Protein AF-A0A0N0DWP6-F1 (afdb_monomer_lite)

pLDDT: mean 83.47, std 18.03, range [31.02, 98.56]

Organism: Leptomonas pyrrhocoris (NCBI:txid157538)

InterPro domains:
  IPR029044 Nucleotide-diphospho-sugar transferases [SSF53448] (85-169)

Structure (mmCIF, N/CA/C/O backbone):
data_AF-A0A0N0DWP6-F1
#
_entry.id   AF-A0A0N0DWP6-F1
#
loop_
_atom_site.group_PDB
_atom_site.id
_atom_site.type_symbol
_atom_site.label_atom_id
_atom_site.label_alt_id
_atom_site.label_comp_id
_atom_site.label_asym_id
_atom_site.label_entity_id
_atom_site.label_seq_id
_atom_site.pdbx_PDB_ins_code
_atom_site.Cartn_x
_atom_site.Cartn_y
_atom_site.Cartn_z
_atom_site.occupancy
_atom_site.B_iso_or_equiv
_atom_site.auth_seq_id
_atom_site.auth_comp_id
_atom_site.auth_asym_id
_atom_site.auth_atom_id
_atom_site.pdbx_PDB_model_num
ATOM 1 N N . MET A 1 1 ? -41.246 15.216 37.085 1.00 38.75 1 MET A N 1
ATOM 2 C CA . MET A 1 1 ? -40.544 14.982 35.806 1.00 38.75 1 MET A CA 1
ATOM 3 C C . MET A 1 1 ? -39.070 14.785 36.121 1.00 38.75 1 MET A C 1
ATOM 5 O O . MET A 1 1 ? -38.401 15.752 36.451 1.00 38.75 1 MET A O 1
ATOM 9 N N . GLN A 1 2 ? -38.610 13.535 36.147 1.00 31.48 2 GLN A N 1
ATOM 10 C CA . GLN A 1 2 ? -37.202 13.161 36.321 1.00 31.48 2 GLN A CA 1
ATOM 11 C C . GLN A 1 2 ? -36.695 12.649 34.968 1.00 31.48 2 GLN A C 1
ATOM 13 O O . GLN A 1 2 ? -37.313 11.756 34.392 1.00 31.48 2 GLN A O 1
ATOM 18 N N . SER A 1 3 ? -35.621 13.250 34.455 1.00 31.02 3 SER A N 1
ATOM 19 C CA . SER A 1 3 ? -34.899 12.769 33.271 1.00 31.02 3 SER A CA 1
ATOM 20 C C . SER A 1 3 ? -34.080 11.518 33.614 1.00 31.02 3 SER A C 1
ATOM 22 O O . SER A 1 3 ? -33.536 11.454 34.718 1.00 31.02 3 SER A O 1
ATOM 24 N N . PRO A 1 4 ? -33.935 10.547 32.696 1.00 39.38 4 PRO A N 1
ATOM 25 C CA . PRO A 1 4 ? -33.096 9.379 32.918 1.00 39.38 4 PRO A CA 1
ATOM 26 C C . PRO A 1 4 ? -31.626 9.711 32.621 1.00 39.38 4 PRO A C 1
ATOM 28 O O . PRO A 1 4 ? -31.292 10.222 31.554 1.00 39.38 4 PRO A O 1
ATOM 31 N N . THR A 1 5 ? -30.745 9.426 33.578 1.00 36.94 5 THR A N 1
ATOM 32 C CA . THR A 1 5 ? -29.288 9.493 33.414 1.00 36.94 5 THR A CA 1
ATOM 33 C C . THR A 1 5 ? -28.777 8.288 32.632 1.00 36.94 5 THR A C 1
ATOM 35 O O . THR A 1 5 ? -28.970 7.143 33.036 1.00 36.94 5 THR A O 1
ATOM 38 N N . GLU A 1 6 ? -28.110 8.585 31.523 1.00 37.88 6 GLU A N 1
ATOM 39 C CA . GLU A 1 6 ? -27.423 7.665 30.621 1.00 37.88 6 GLU A CA 1
ATOM 40 C C . GLU A 1 6 ? -26.211 7.026 31.327 1.00 37.88 6 GLU A C 1
ATOM 42 O O . GLU A 1 6 ? -25.323 7.716 31.836 1.00 37.88 6 GLU A O 1
ATOM 47 N N . SER A 1 7 ? -26.185 5.694 31.401 1.00 33.72 7 SER A N 1
ATOM 48 C CA . SER A 1 7 ? -25.102 4.927 32.014 1.00 33.72 7 SER A CA 1
ATOM 49 C C . SER A 1 7 ? -23.897 4.862 31.074 1.00 33.72 7 SER A C 1
ATOM 51 O O . SER A 1 7 ? -23.884 4.096 30.112 1.00 33.72 7 SER A O 1
ATOM 53 N N . THR A 1 8 ? -22.866 5.650 31.365 1.00 37.03 8 THR A N 1
ATOM 54 C CA . THR A 1 8 ? -21.545 5.512 30.745 1.00 37.03 8 THR A CA 1
ATOM 55 C C . THR A 1 8 ? -20.776 4.397 31.452 1.00 37.03 8 THR A C 1
ATOM 57 O O . THR A 1 8 ? -20.299 4.547 32.577 1.00 37.03 8 THR A O 1
ATOM 60 N N . GLU A 1 9 ? -20.687 3.244 30.797 1.00 35.25 9 GLU A N 1
ATOM 61 C CA . GLU A 1 9 ? -19.889 2.109 31.250 1.00 35.25 9 GLU A CA 1
ATOM 62 C C . GLU A 1 9 ? -18.395 2.474 31.148 1.00 35.25 9 GLU A C 1
ATOM 64 O O . GLU A 1 9 ? -17.866 2.727 30.063 1.00 35.25 9 GLU A O 1
ATOM 69 N N . LYS A 1 10 ? -17.709 2.579 32.294 1.00 37.19 10 LYS A N 1
ATOM 70 C CA . LYS A 1 10 ? -16.254 2.794 32.342 1.00 37.19 10 LYS A CA 1
ATOM 71 C C . LYS A 1 10 ? -15.527 1.477 32.044 1.00 37.19 10 LYS A C 1
ATOM 73 O O . LYS A 1 10 ? -15.909 0.456 32.615 1.00 37.19 10 LYS A O 1
ATOM 78 N N . PRO A 1 11 ? -14.436 1.479 31.255 1.00 39.66 11 PRO A N 1
ATOM 79 C CA . PRO A 1 11 ? -13.656 0.271 31.033 1.00 39.66 11 PRO A CA 1
ATOM 80 C C . PRO A 1 11 ? -12.967 -0.172 32.326 1.00 39.66 11 PRO A C 1
ATOM 82 O O . PRO A 1 11 ? -12.361 0.629 33.043 1.00 39.66 11 PRO A O 1
ATOM 85 N N . VAL A 1 12 ? -13.045 -1.471 32.599 1.00 38.22 12 VAL A N 1
ATOM 86 C CA . VAL A 1 12 ? -12.340 -2.141 33.692 1.00 38.22 12 VAL A CA 1
ATOM 87 C C . VAL A 1 12 ? -10.832 -2.071 33.433 1.00 38.22 12 VAL A C 1
ATOM 89 O O . VAL A 1 12 ? -10.327 -2.617 32.455 1.00 38.22 12 VAL A O 1
ATOM 92 N N . SER A 1 13 ? -10.112 -1.388 34.325 1.00 35.72 13 SER A N 1
ATOM 93 C CA . SER A 1 13 ? -8.649 -1.344 34.341 1.00 35.72 13 SER A CA 1
ATOM 94 C C . SER A 1 13 ? -8.098 -2.688 34.822 1.00 35.72 13 SER A C 1
ATOM 96 O O . SER A 1 13 ? -8.303 -3.084 35.971 1.00 35.72 13 SER A O 1
ATOM 98 N N . VAL A 1 14 ? -7.385 -3.394 33.944 1.00 42.69 14 VAL A N 1
ATOM 99 C CA . VAL A 1 14 ? -6.539 -4.525 34.335 1.00 42.69 14 VAL A CA 1
ATOM 100 C C . VAL A 1 14 ? -5.326 -3.951 35.070 1.00 42.69 14 VAL A C 1
ATOM 102 O O . VAL A 1 14 ? -4.512 -3.233 34.493 1.00 42.69 14 VAL A O 1
ATOM 105 N N . LYS A 1 15 ? -5.225 -4.231 36.373 1.00 38.81 15 LYS A N 1
ATOM 106 C CA . LYS A 1 15 ? -4.081 -3.837 37.207 1.00 38.81 15 LYS A CA 1
ATOM 107 C C . LYS A 1 15 ? -2.797 -4.483 36.676 1.00 38.81 15 LYS A C 1
ATOM 109 O O . LYS A 1 15 ? -2.703 -5.705 36.672 1.00 38.81 15 LYS A O 1
ATOM 114 N N . GLY A 1 16 ? -1.787 -3.674 36.347 1.00 42.50 16 GLY A N 1
ATOM 115 C CA . GLY A 1 16 ? -0.396 -4.148 36.333 1.00 42.50 16 GLY A CA 1
ATOM 116 C C . GLY A 1 16 ? 0.568 -3.489 35.353 1.00 42.50 16 GLY A C 1
ATOM 117 O O . GLY A 1 16 ? 1.770 -3.576 35.569 1.00 42.50 16 GLY A O 1
ATOM 118 N N . THR A 1 17 ? 0.096 -2.795 34.322 1.00 36.84 17 THR A N 1
ATOM 119 C CA . THR A 1 17 ? 0.963 -2.026 33.417 1.00 36.84 17 THR A CA 1
ATOM 120 C C . THR A 1 17 ? 0.251 -0.735 33.048 1.00 36.84 17 THR A C 1
ATOM 122 O O . THR A 1 17 ? -0.751 -0.749 32.341 1.00 36.84 17 THR A O 1
ATOM 125 N N . THR A 1 18 ? 0.733 0.401 33.554 1.00 40.50 18 THR A N 1
ATOM 126 C CA . THR A 1 18 ? 0.385 1.685 32.940 1.00 40.50 18 THR A CA 1
ATOM 127 C C . THR A 1 18 ? 0.948 1.632 31.520 1.00 40.50 18 THR A C 1
ATOM 129 O O . THR A 1 18 ? 2.156 1.408 31.388 1.00 40.50 18 THR A O 1
ATOM 132 N N . PRO A 1 19 ? 0.125 1.768 30.466 1.00 47.44 19 PRO A N 1
ATOM 133 C CA . PRO A 1 19 ? 0.640 1.825 29.108 1.00 47.44 19 PRO A CA 1
ATOM 134 C C . PRO A 1 19 ? 1.706 2.921 29.031 1.00 47.44 19 PRO A C 1
ATOM 136 O O . PRO A 1 19 ? 1.487 4.031 29.513 1.00 47.44 19 PRO A O 1
ATOM 139 N N . LEU A 1 20 ? 2.867 2.614 28.445 1.00 45.44 20 LEU A N 1
ATOM 140 C CA . LEU A 1 20 ? 3.948 3.593 28.237 1.00 45.44 20 LEU A CA 1
ATOM 141 C C . LEU A 1 20 ? 3.493 4.792 27.382 1.00 45.44 20 LEU A C 1
ATOM 143 O O . LEU A 1 20 ? 4.132 5.840 27.412 1.00 45.44 20 LEU A O 1
ATOM 147 N N . PHE A 1 21 ? 2.382 4.645 26.655 1.00 52.88 21 PHE A N 1
ATOM 148 C CA . PHE A 1 21 ? 1.771 5.657 25.805 1.00 52.88 21 PHE A CA 1
ATOM 149 C C . PHE A 1 21 ? 0.248 5.606 25.944 1.00 52.88 21 PHE A C 1
ATOM 151 O O . PHE A 1 21 ? -0.328 4.521 26.012 1.00 52.88 21 PHE A O 1
ATOM 158 N N . ASP A 1 22 ? -0.405 6.768 25.964 1.00 57.97 22 ASP A N 1
ATOM 159 C CA . ASP A 1 22 ? -1.866 6.842 25.926 1.00 57.97 22 ASP A CA 1
ATOM 160 C C . ASP A 1 22 ? -2.371 6.431 24.531 1.00 57.97 22 ASP A C 1
ATOM 162 O O . ASP A 1 22 ? -2.257 7.173 23.557 1.00 57.97 22 ASP A O 1
ATOM 166 N N . GLU A 1 23 ? -2.936 5.230 24.429 1.00 58.31 23 GLU A N 1
ATOM 167 C CA . GLU A 1 23 ? -3.531 4.681 23.200 1.00 58.31 23 GLU A CA 1
ATOM 168 C C . GLU A 1 23 ? -4.763 5.469 22.711 1.00 58.31 23 GLU A C 1
ATOM 170 O O . GLU A 1 23 ? -5.251 5.255 21.592 1.00 58.31 23 GLU A O 1
ATOM 175 N N . ASN A 1 24 ? -5.276 6.377 23.548 1.00 61.34 24 ASN A N 1
ATOM 176 C CA . ASN A 1 24 ? -6.410 7.245 23.264 1.00 61.34 24 ASN A CA 1
ATOM 177 C C . ASN A 1 24 ? -5.992 8.687 22.946 1.00 61.34 24 ASN A C 1
ATOM 179 O O . ASN A 1 24 ? -6.863 9.555 22.885 1.00 61.34 24 ASN A O 1
ATOM 183 N N . LEU A 1 25 ? -4.697 8.955 22.726 1.00 62.12 25 LEU A N 1
ATOM 184 C CA . LEU A 1 25 ? -4.216 10.298 22.419 1.00 62.12 25 LEU A CA 1
ATOM 185 C C . LEU A 1 25 ? -4.768 10.769 21.063 1.00 62.12 25 LEU A C 1
ATOM 187 O O . LEU A 1 25 ? -4.275 10.415 19.992 1.00 62.12 25 LEU A O 1
ATOM 191 N N . THR A 1 26 ? -5.832 11.561 21.119 1.00 67.94 26 THR A N 1
ATOM 192 C CA . THR A 1 26 ? -6.411 12.277 19.981 1.00 67.94 26 THR A CA 1
ATOM 193 C C . THR A 1 26 ? -5.843 13.685 19.944 1.00 67.94 26 THR A C 1
ATOM 195 O O . THR A 1 26 ? -5.803 14.359 20.977 1.00 67.94 26 THR A O 1
ATOM 198 N N . ARG A 1 27 ? -5.439 14.166 18.765 1.00 76.38 27 ARG A N 1
ATOM 199 C CA . ARG A 1 27 ? -5.063 15.578 18.603 1.00 76.38 27 ARG A CA 1
ATOM 200 C C . ARG A 1 27 ? -6.261 16.464 18.938 1.00 76.38 27 ARG A C 1
ATOM 202 O O . ARG A 1 27 ? -7.411 16.052 18.775 1.00 76.38 27 ARG A O 1
ATOM 209 N N . SER A 1 28 ? -6.003 17.697 19.371 1.00 72.38 28 SER A N 1
ATOM 210 C CA . SER A 1 28 ? -7.060 18.698 19.534 1.00 72.38 28 SER A CA 1
ATOM 211 C C . SER A 1 28 ? -7.911 18.752 18.259 1.00 72.38 28 SER A C 1
ATOM 213 O O . SER A 1 28 ? -7.357 18.821 17.165 1.00 72.38 28 SER A O 1
ATOM 215 N N . PHE A 1 29 ? -9.239 18.710 18.409 1.00 74.31 29 PHE A N 1
ATOM 216 C CA . PHE A 1 29 ? -10.240 18.675 17.325 1.00 74.31 29 PHE A CA 1
ATOM 217 C C . PHE A 1 29 ? -10.405 17.344 16.571 1.00 74.31 29 PHE A C 1
ATOM 219 O O . PHE A 1 29 ? -11.268 17.257 15.696 1.00 74.31 29 PHE A O 1
ATOM 226 N N . GLU A 1 30 ? -9.663 16.293 16.920 1.00 80.38 30 GLU A N 1
ATOM 227 C CA . GLU A 1 30 ? -9.894 14.954 16.376 1.00 80.38 30 GLU A CA 1
ATOM 228 C C . GLU A 1 30 ? -10.819 14.134 17.278 1.00 80.38 30 GLU A C 1
ATOM 230 O O . GLU A 1 30 ? -10.736 14.160 18.506 1.00 80.38 30 GLU A O 1
ATOM 235 N N . ARG A 1 31 ? -11.730 13.386 16.652 1.00 84.69 31 ARG A N 1
ATOM 236 C CA . ARG A 1 31 ? -12.628 12.479 17.365 1.00 84.69 31 ARG A CA 1
ATOM 237 C C . ARG A 1 31 ? -11.876 11.207 17.744 1.00 84.69 31 ARG A C 1
ATOM 239 O O . ARG A 1 31 ? -11.156 10.643 16.925 1.00 84.69 31 ARG A O 1
ATOM 246 N N . TYR A 1 32 ? -12.134 10.701 18.946 1.00 88.94 32 TYR A N 1
ATOM 247 C CA . TYR A 1 32 ? -11.692 9.367 19.340 1.00 88.94 32 TYR A CA 1
ATOM 248 C C . TYR A 1 32 ? -12.261 8.281 18.419 1.00 88.94 32 TYR A C 1
ATOM 250 O O . TYR A 1 32 ? -13.470 8.222 18.173 1.00 88.94 32 TYR A O 1
ATOM 258 N N . ILE A 1 33 ? -11.383 7.393 17.951 1.00 92.69 33 ILE A N 1
ATOM 259 C CA . ILE A 1 33 ? -11.733 6.244 17.117 1.00 92.69 33 ILE A CA 1
ATOM 260 C C . ILE A 1 33 ? -11.464 4.976 17.930 1.00 92.69 33 ILE A C 1
ATOM 262 O O . ILE A 1 33 ? -10.323 4.656 18.277 1.00 92.69 33 ILE A O 1
ATOM 266 N N . SER A 1 34 ? -12.533 4.243 18.240 1.00 94.25 34 SER A N 1
ATOM 267 C CA . SER A 1 34 ? -12.429 2.932 18.883 1.00 94.25 34 SER A CA 1
ATOM 268 C C . SER A 1 34 ? -11.820 1.906 17.921 1.00 94.25 34 SER A C 1
ATOM 270 O O . SER A 1 34 ? -11.782 2.123 16.708 1.00 94.25 34 SER A O 1
ATOM 272 N N . LEU A 1 35 ? -11.370 0.759 18.438 1.00 94.62 35 LEU A N 1
ATOM 273 C CA . LEU A 1 35 ? -10.938 -0.344 17.575 1.00 94.62 35 LEU A CA 1
ATOM 274 C C . LEU A 1 35 ? -12.052 -0.763 16.604 1.00 94.62 35 LEU A C 1
ATOM 276 O O . LEU A 1 35 ? -11.790 -0.874 15.417 1.00 94.62 35 LEU A O 1
ATOM 280 N N . GLU A 1 36 ? -13.289 -0.940 17.071 1.00 96.38 36 GLU A N 1
ATOM 281 C CA . GLU A 1 36 ? -14.393 -1.370 16.199 1.00 96.38 36 GLU A CA 1
ATOM 282 C C . GLU A 1 36 ? -14.682 -0.360 15.085 1.00 96.38 36 GLU A C 1
ATOM 284 O O . GLU A 1 36 ? -14.826 -0.749 13.927 1.00 96.38 36 GLU A O 1
ATOM 289 N N . SER A 1 37 ? -14.688 0.940 15.402 1.00 96.19 37 SER A N 1
ATOM 290 C CA . SER A 1 37 ? -14.843 1.987 14.386 1.00 96.19 37 SER A CA 1
ATOM 291 C C . SER A 1 37 ? -13.683 1.989 13.391 1.00 96.19 37 SER A C 1
ATOM 293 O O . SER A 1 37 ? -13.905 2.159 12.196 1.00 96.19 37 SER A O 1
ATOM 295 N N . PHE A 1 38 ? -12.454 1.756 13.859 1.00 97.00 38 PHE A N 1
ATOM 296 C CA . PHE A 1 38 ? -11.296 1.614 12.984 1.00 97.00 38 PHE A CA 1
ATOM 297 C C . PHE A 1 38 ? -11.413 0.402 12.052 1.00 97.00 38 PHE A C 1
ATOM 299 O O . PHE A 1 38 ? -11.169 0.539 10.855 1.00 97.00 38 PHE A O 1
ATOM 306 N N . LEU A 1 39 ? -11.808 -0.763 12.572 1.00 98.38 39 LEU A N 1
ATOM 307 C CA . LEU A 1 39 ? -12.000 -1.972 11.770 1.00 98.38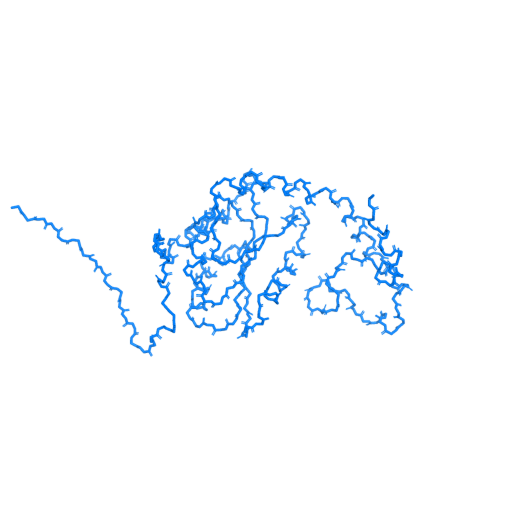 39 LEU A CA 1
ATOM 308 C C . LEU A 1 39 ? -13.088 -1.765 10.708 1.00 98.38 39 LEU A C 1
ATOM 310 O O . LEU A 1 39 ? -12.927 -2.215 9.577 1.00 98.38 39 LEU A O 1
ATOM 314 N N . ASP A 1 40 ? -14.161 -1.041 11.030 1.00 97.38 40 ASP A N 1
ATOM 315 C CA . ASP A 1 40 ? -15.204 -0.703 10.058 1.00 97.38 40 ASP A CA 1
ATOM 316 C C . ASP A 1 40 ? -14.686 0.274 8.980 1.00 97.38 40 ASP A C 1
ATOM 318 O O . ASP A 1 40 ? -14.913 0.045 7.790 1.00 97.38 40 ASP A O 1
ATOM 322 N N . CYS A 1 41 ? -13.916 1.309 9.353 1.00 97.06 41 CYS A N 1
ATOM 323 C CA . CYS A 1 41 ? -13.251 2.193 8.384 1.00 97.06 41 CYS A CA 1
ATOM 324 C C . CYS A 1 41 ? -12.310 1.412 7.456 1.00 97.06 41 CYS A C 1
ATOM 326 O O . CYS A 1 41 ? -12.372 1.564 6.237 1.00 97.06 41 CYS A O 1
ATOM 328 N N . LEU A 1 42 ? -11.447 0.566 8.026 1.00 98.31 42 LEU A N 1
ATOM 329 C CA . LEU A 1 42 ? -10.475 -0.227 7.280 1.00 98.31 42 LEU A CA 1
ATOM 330 C C . LEU A 1 42 ? -11.171 -1.217 6.339 1.00 98.31 42 LEU A C 1
ATOM 332 O O . LEU A 1 42 ? -10.793 -1.302 5.175 1.00 98.31 42 LEU A O 1
ATOM 336 N N . GLY A 1 43 ? -12.245 -1.877 6.784 1.00 98.25 43 GLY A N 1
ATOM 337 C CA . GLY A 1 43 ? -13.069 -2.730 5.924 1.00 98.25 43 GLY A CA 1
ATOM 338 C C . GLY A 1 43 ? -13.668 -1.957 4.749 1.00 98.25 43 GLY A C 1
ATOM 339 O O . GLY A 1 43 ? -13.550 -2.376 3.597 1.00 98.25 43 GLY A O 1
ATOM 340 N N . ALA A 1 44 ? -14.190 -0.755 5.009 1.00 97.25 44 ALA A N 1
ATOM 341 C CA . ALA A 1 44 ? -14.697 0.132 3.967 1.00 97.25 44 ALA A CA 1
ATOM 342 C C . ALA A 1 44 ? -13.607 0.658 3.015 1.00 97.25 44 ALA A C 1
ATOM 344 O O . ALA A 1 44 ? -13.924 1.033 1.886 1.00 97.25 44 ALA A O 1
ATOM 345 N N . ARG A 1 45 ? -12.337 0.756 3.435 1.00 97.31 45 ARG A N 1
ATOM 346 C CA . ARG A 1 45 ? -11.220 1.101 2.533 1.00 97.31 45 ARG A CA 1
ATOM 347 C C . ARG A 1 45 ? -10.764 -0.105 1.722 1.00 97.31 45 ARG A C 1
ATOM 349 O O . ARG A 1 45 ? -10.557 0.037 0.525 1.00 97.31 45 ARG A O 1
ATOM 356 N N . LEU A 1 46 ? -10.693 -1.285 2.326 1.00 98.12 46 LEU A N 1
ATOM 357 C CA . LEU A 1 46 ? -10.331 -2.525 1.634 1.00 98.12 46 LEU A CA 1
ATOM 358 C C . LEU A 1 46 ? -11.461 -3.088 0.767 1.00 98.12 46 LEU A C 1
ATOM 360 O O . LEU A 1 46 ? -11.235 -4.039 0.022 1.00 98.12 46 LEU A O 1
ATOM 364 N N . ASN A 1 47 ? -12.658 -2.494 0.830 1.00 97.56 47 ASN A N 1
ATOM 365 C CA . ASN A 1 47 ? -13.862 -2.949 0.141 1.00 97.56 47 ASN A CA 1
ATOM 366 C C . ASN A 1 47 ? -14.202 -4.408 0.497 1.00 97.56 47 ASN A C 1
ATOM 368 O O . ASN A 1 47 ? -14.384 -5.264 -0.372 1.00 97.56 47 ASN A O 1
ATOM 372 N N . VAL A 1 48 ? -14.228 -4.683 1.802 1.00 98.00 48 VAL A N 1
ATOM 373 C CA . VAL A 1 48 ? -14.561 -5.984 2.386 1.00 98.00 48 VAL A CA 1
ATOM 374 C C . VAL A 1 48 ? -15.558 -5.806 3.527 1.00 98.00 48 VAL A C 1
ATOM 376 O O . VAL A 1 48 ? -15.551 -4.789 4.223 1.00 98.00 48 VAL A O 1
ATOM 379 N N . ASP A 1 49 ? -16.373 -6.826 3.765 1.00 97.38 49 ASP A N 1
ATOM 380 C CA . ASP A 1 49 ? -17.212 -6.930 4.952 1.00 97.38 49 ASP A CA 1
ATOM 381 C C . ASP A 1 49 ? -16.603 -7.957 5.909 1.00 97.38 49 ASP A C 1
ATOM 383 O O . ASP A 1 49 ? -16.656 -9.166 5.680 1.00 97.38 49 ASP A O 1
ATOM 387 N N . ARG A 1 50 ? -16.028 -7.471 7.013 1.00 95.31 50 ARG A N 1
ATOM 388 C CA . ARG A 1 50 ? -15.399 -8.321 8.035 1.00 95.31 50 ARG A CA 1
ATOM 389 C C . ARG A 1 50 ? -16.389 -9.175 8.829 1.00 95.31 50 ARG A C 1
ATOM 391 O O . ARG A 1 50 ? -15.990 -10.187 9.398 1.00 95.31 50 ARG A O 1
ATOM 398 N N . ARG A 1 51 ? -17.664 -8.773 8.905 1.00 95.31 51 ARG A N 1
ATOM 399 C CA . ARG A 1 51 ? -18.693 -9.483 9.683 1.00 95.31 51 ARG A CA 1
ATOM 400 C C . ARG A 1 51 ? -19.194 -10.694 8.909 1.00 95.31 51 ARG A C 1
ATOM 402 O O . ARG A 1 51 ? -19.365 -11.759 9.494 1.00 95.31 51 ARG A O 1
ATOM 409 N N . THR A 1 52 ? -19.370 -10.542 7.598 1.00 97.56 52 THR A N 1
ATOM 410 C CA . THR A 1 52 ? -19.736 -11.648 6.696 1.00 97.56 52 THR A CA 1
ATOM 411 C C . THR A 1 52 ? -18.527 -12.351 6.076 1.00 97.56 52 THR A C 1
ATOM 413 O O . THR A 1 52 ? -18.699 -13.386 5.442 1.00 97.56 52 THR A O 1
ATOM 416 N N . ARG A 1 53 ? -17.310 -11.829 6.292 1.00 97.38 53 ARG A N 1
ATOM 417 C CA . ARG A 1 53 ? -16.043 -12.318 5.720 1.00 97.38 53 ARG A CA 1
ATOM 418 C C . ARG A 1 53 ? -16.061 -12.354 4.189 1.00 97.38 53 ARG A C 1
ATOM 420 O O . ARG A 1 53 ? -15.592 -13.308 3.574 1.00 97.38 53 ARG A O 1
ATOM 427 N N . THR A 1 54 ? -16.605 -11.302 3.583 1.00 97.88 54 THR A N 1
ATOM 428 C CA . THR A 1 54 ? -16.789 -11.208 2.131 1.00 97.88 54 THR A CA 1
ATOM 429 C C . THR A 1 54 ? -15.873 -10.150 1.535 1.00 97.88 54 THR A C 1
ATOM 431 O O . THR A 1 54 ? -15.777 -9.036 2.047 1.00 97.88 54 THR A O 1
ATOM 434 N N . GLU A 1 55 ? -15.232 -10.477 0.416 1.00 97.94 55 GLU A N 1
ATOM 435 C CA . GLU A 1 55 ? -14.554 -9.493 -0.421 1.00 97.94 55 GLU A CA 1
ATOM 436 C C . GLU A 1 55 ? -15.479 -8.976 -1.524 1.00 97.94 55 GLU A C 1
ATOM 438 O O . GLU A 1 55 ? -16.107 -9.759 -2.237 1.00 97.94 55 GLU A O 1
ATOM 443 N N . HIS A 1 56 ? -15.515 -7.657 -1.719 1.00 97.12 56 HIS A N 1
ATOM 444 C CA . HIS A 1 56 ? -16.253 -7.046 -2.821 1.00 97.12 56 HIS A CA 1
ATOM 445 C C . HIS A 1 56 ? -15.302 -6.610 -3.946 1.00 97.12 56 HIS A C 1
ATOM 447 O O . HIS A 1 56 ? -14.161 -6.197 -3.681 1.00 97.12 56 HIS A O 1
ATOM 453 N N . PRO A 1 57 ? -15.740 -6.682 -5.216 1.00 95.44 57 PRO A N 1
ATOM 454 C CA . PRO A 1 57 ? -14.962 -6.177 -6.338 1.00 95.44 57 PRO A CA 1
ATOM 455 C C . PRO A 1 57 ? -14.896 -4.646 -6.305 1.00 95.44 57 PRO A C 1
ATOM 457 O O . PRO A 1 57 ? -15.852 -3.973 -5.915 1.00 95.44 57 PRO A O 1
ATOM 460 N N . PHE A 1 58 ? -13.770 -4.081 -6.737 1.00 94.69 58 PHE A N 1
ATOM 461 C CA . PHE A 1 58 ? -13.634 -2.634 -6.902 1.00 94.69 58 PHE A CA 1
ATOM 462 C C . PHE A 1 58 ? -14.332 -2.186 -8.190 1.00 94.69 58 PHE A C 1
ATOM 464 O O . PHE A 1 58 ? -13.984 -2.641 -9.276 1.00 94.69 58 PHE A O 1
ATOM 471 N N . SER A 1 59 ? -15.296 -1.270 -8.079 1.00 90.31 59 SER A N 1
ATOM 472 C CA . SER A 1 59 ? -16.068 -0.764 -9.225 1.00 90.31 59 SER A CA 1
ATOM 473 C C . SER A 1 59 ? -15.267 0.163 -10.146 1.00 90.31 59 SER A C 1
ATOM 475 O O . SER A 1 59 ? -15.532 0.220 -11.343 1.00 90.31 59 SER A O 1
ATOM 477 N N . ASN A 1 60 ? -14.275 0.876 -9.607 1.00 92.81 60 ASN A N 1
ATOM 478 C CA . ASN A 1 60 ? -13.357 1.727 -10.360 1.00 92.81 60 ASN A CA 1
ATOM 479 C C . ASN A 1 60 ? -11.924 1.514 -9.865 1.00 92.81 60 ASN A C 1
ATOM 481 O O . ASN A 1 60 ? -11.510 2.132 -8.886 1.00 92.81 60 ASN A O 1
ATOM 485 N N . VAL A 1 61 ? -11.161 0.671 -10.565 1.00 93.12 61 VAL A N 1
ATOM 486 C CA . VAL A 1 61 ? -9.765 0.357 -10.215 1.00 93.12 61 VAL A CA 1
ATOM 487 C C . VAL A 1 61 ? -8.890 1.615 -10.201 1.00 93.12 61 VAL A C 1
ATOM 489 O O . VAL A 1 61 ? -8.125 1.811 -9.261 1.00 93.12 61 VAL A O 1
ATOM 492 N N . ASN A 1 62 ? -9.060 2.520 -11.168 1.00 94.62 62 ASN A N 1
ATOM 493 C CA . ASN A 1 62 ? -8.236 3.730 -11.288 1.00 94.62 62 ASN A CA 1
ATOM 494 C C . ASN A 1 62 ? -8.549 4.791 -10.216 1.00 94.62 62 ASN A C 1
ATOM 496 O O . ASN A 1 62 ? -7.842 5.791 -10.106 1.00 94.62 62 ASN A O 1
ATOM 500 N N . GLY A 1 63 ? -9.615 4.586 -9.436 1.00 95.81 63 GLY A N 1
ATOM 501 C CA . GLY A 1 63 ? -9.975 5.390 -8.269 1.00 95.81 63 GLY A CA 1
ATOM 502 C C . GLY A 1 63 ? -9.507 4.794 -6.940 1.00 95.81 63 GLY A C 1
ATOM 503 O O . GLY A 1 63 ? -9.929 5.279 -5.893 1.00 95.81 63 GLY A O 1
ATOM 504 N N . THR A 1 64 ? -8.682 3.742 -6.961 1.00 97.50 64 THR A N 1
ATOM 505 C CA . THR A 1 64 ? -8.166 3.076 -5.753 1.00 97.50 64 THR A CA 1
ATOM 506 C C . THR A 1 64 ? -6.685 3.349 -5.538 1.00 97.50 64 THR A C 1
ATOM 508 O O . THR A 1 64 ? -5.950 3.597 -6.486 1.00 97.50 64 THR A O 1
ATOM 511 N N . ILE A 1 65 ? -6.220 3.278 -4.293 1.00 98.00 65 ILE A N 1
ATOM 512 C CA . ILE A 1 65 ? -4.790 3.154 -4.015 1.00 98.00 65 ILE A CA 1
ATOM 513 C C . ILE A 1 65 ? -4.405 1.693 -4.300 1.00 98.00 65 ILE A C 1
ATOM 515 O O . ILE A 1 65 ? -4.903 0.804 -3.604 1.00 98.00 65 ILE A O 1
ATOM 519 N N . PRO A 1 66 ? -3.539 1.408 -5.287 1.00 97.75 66 PRO A N 1
ATOM 520 C CA . PRO A 1 66 ? -3.186 0.034 -5.638 1.00 97.75 66 PRO A CA 1
ATOM 521 C C . PRO A 1 66 ? -2.453 -0.698 -4.518 1.00 97.75 66 PRO A C 1
ATOM 523 O O . PRO A 1 66 ? -2.747 -1.851 -4.234 1.00 97.75 66 PRO A O 1
ATOM 526 N N . TYR A 1 67 ? -1.530 -0.025 -3.842 1.00 98.06 67 TYR A N 1
ATOM 527 C CA . TYR A 1 67 ? -0.812 -0.612 -2.725 1.00 98.06 67 TYR A CA 1
ATOM 528 C C . TYR A 1 67 ? -0.422 0.485 -1.745 1.00 98.06 67 TYR A C 1
ATOM 530 O O . TYR A 1 67 ? 0.155 1.494 -2.156 1.00 98.06 67 TYR A O 1
ATOM 538 N N . PHE A 1 68 ? -0.733 0.311 -0.463 1.00 97.56 68 PHE A N 1
ATOM 539 C CA . PHE A 1 68 ? -0.439 1.293 0.573 1.00 97.56 68 PHE A CA 1
ATOM 540 C C . PHE A 1 68 ? 0.472 0.708 1.651 1.00 97.56 68 PHE A C 1
ATOM 542 O O . PHE A 1 68 ? 0.178 -0.329 2.241 1.00 97.56 68 PHE A O 1
ATOM 549 N N . VAL A 1 69 ? 1.593 1.377 1.907 1.00 96.56 69 VAL A N 1
ATOM 550 C CA . VAL A 1 69 ? 2.561 0.989 2.935 1.00 96.56 69 VAL A CA 1
ATOM 551 C C . VAL A 1 69 ? 2.456 1.944 4.115 1.00 96.56 69 VAL A C 1
ATOM 553 O O . VAL A 1 69 ? 2.618 3.152 3.943 1.00 96.56 69 VAL A O 1
ATOM 556 N N . LEU A 1 70 ? 2.254 1.393 5.313 1.00 95.94 70 LEU A N 1
ATOM 557 C CA . LEU A 1 70 ? 2.234 2.153 6.562 1.00 95.94 70 LEU A CA 1
ATOM 558 C C . LEU A 1 70 ? 3.174 1.524 7.599 1.00 95.94 70 LEU A C 1
ATOM 560 O O . LEU A 1 70 ? 2.811 0.549 8.263 1.00 95.94 70 LEU A O 1
ATOM 564 N N . PRO A 1 71 ? 4.394 2.063 7.759 1.00 95.81 71 PRO A N 1
ATOM 565 C CA . PRO A 1 71 ? 5.236 1.755 8.904 1.00 95.81 71 PRO A CA 1
ATOM 566 C C . PRO A 1 71 ? 4.609 2.301 10.188 1.00 95.81 71 PRO A C 1
ATOM 568 O O . PRO A 1 71 ? 4.184 3.453 10.222 1.00 95.81 71 PRO A O 1
ATOM 571 N N . VAL A 1 72 ? 4.563 1.491 11.242 1.00 95.12 72 VAL A N 1
ATOM 572 C CA . VAL A 1 72 ? 3.941 1.834 12.529 1.00 95.12 72 VAL A CA 1
ATOM 573 C C . VAL A 1 72 ? 4.832 1.383 13.681 1.00 95.12 72 VAL A C 1
ATOM 575 O O . VAL A 1 72 ? 5.386 0.289 13.653 1.00 95.12 72 VAL A O 1
ATOM 578 N N . THR A 1 73 ? 4.980 2.227 14.696 1.00 93.12 73 THR A N 1
ATOM 579 C CA . THR A 1 73 ? 5.751 1.937 15.915 1.00 93.12 73 THR A CA 1
ATOM 580 C C . THR A 1 73 ? 4.885 2.160 17.153 1.00 93.12 73 THR A C 1
ATOM 582 O O . THR A 1 73 ? 4.675 1.234 17.930 1.00 93.12 73 THR A O 1
ATOM 585 N N . ILE A 1 74 ? 4.343 3.371 17.313 1.00 90.88 74 ILE A N 1
ATOM 586 C CA . ILE A 1 74 ? 3.520 3.786 18.468 1.00 90.88 74 ILE A CA 1
ATOM 587 C C . ILE A 1 74 ? 2.275 4.591 18.067 1.00 90.88 74 ILE A C 1
ATOM 589 O O . ILE A 1 74 ? 1.457 4.943 18.912 1.00 90.88 74 ILE A O 1
ATOM 593 N N . GLU A 1 75 ? 2.106 4.894 16.782 1.00 90.50 75 GLU A N 1
ATOM 594 C CA . GLU A 1 75 ? 1.186 5.907 16.257 1.00 90.50 75 GLU A CA 1
ATOM 595 C C . GLU A 1 75 ? -0.259 5.389 16.113 1.00 90.50 75 GLU A C 1
ATOM 597 O O . GLU A 1 75 ? -0.913 5.623 15.100 1.00 90.50 75 GLU A O 1
ATOM 602 N N . GLN A 1 76 ? -0.781 4.659 17.104 1.00 90.69 76 GLN A N 1
ATOM 603 C CA . GLN A 1 76 ? -2.076 3.973 17.000 1.00 90.69 76 GLN A CA 1
ATOM 604 C C . GLN A 1 76 ? -3.238 4.942 16.727 1.00 90.69 76 GLN A C 1
ATOM 606 O O . GLN A 1 76 ? -4.074 4.669 15.867 1.00 90.69 76 GLN A O 1
ATOM 611 N N . GLY A 1 77 ? -3.304 6.072 17.440 1.00 90.44 77 GLY A N 1
ATOM 612 C CA . GLY A 1 77 ? -4.339 7.091 17.225 1.00 90.44 77 GLY A CA 1
ATOM 613 C C . GLY A 1 77 ? -4.282 7.690 15.817 1.00 90.44 77 GLY A C 1
ATOM 614 O O . GLY A 1 77 ? -5.295 7.755 15.121 1.00 90.44 77 GLY A O 1
ATOM 615 N N . ASP A 1 78 ? -3.078 8.031 15.365 1.00 91.94 78 ASP A N 1
ATOM 616 C CA . ASP A 1 78 ? -2.820 8.606 14.045 1.00 91.94 78 ASP A CA 1
ATOM 617 C C . ASP A 1 78 ? -3.122 7.607 12.912 1.00 91.94 78 ASP A C 1
ATOM 619 O O . ASP A 1 78 ? -3.795 7.959 11.944 1.00 91.94 78 ASP A O 1
ATOM 623 N N . MET A 1 79 ? -2.751 6.332 13.073 1.00 93.44 79 MET A N 1
ATOM 624 C CA . MET A 1 79 ? -3.102 5.245 12.149 1.00 93.44 79 MET A CA 1
ATOM 625 C C . MET A 1 79 ? -4.623 5.108 11.990 1.00 93.44 79 MET A C 1
ATOM 627 O O . MET A 1 79 ? -5.125 4.949 10.871 1.00 93.44 79 MET A O 1
ATOM 631 N N . LYS A 1 80 ? -5.369 5.187 13.100 1.00 94.38 80 LYS A N 1
ATOM 632 C CA . LYS A 1 80 ? -6.834 5.130 13.074 1.00 94.38 80 LYS A CA 1
ATOM 633 C C . LYS A 1 80 ? -7.425 6.332 12.342 1.00 94.38 80 LYS A C 1
ATOM 635 O O . LYS A 1 80 ? -8.292 6.164 11.483 1.00 94.38 80 LYS A O 1
ATOM 640 N N . ALA A 1 81 ? -6.938 7.527 12.663 1.00 92.94 81 ALA A N 1
ATOM 641 C CA . ALA A 1 81 ? -7.396 8.772 12.066 1.00 92.94 81 ALA A CA 1
ATOM 642 C C . ALA A 1 81 ? -7.121 8.821 10.559 1.00 92.94 81 ALA A C 1
ATOM 644 O O . ALA A 1 81 ? -8.035 9.131 9.799 1.00 92.94 81 ALA A O 1
ATOM 645 N N . LEU A 1 82 ? -5.921 8.438 10.111 1.00 93.69 82 LEU A N 1
ATOM 646 C CA . LEU A 1 82 ? -5.579 8.348 8.692 1.00 93.69 82 LEU A CA 1
ATOM 647 C C . LEU A 1 82 ? -6.532 7.406 7.947 1.00 93.69 82 LEU A C 1
ATOM 649 O O . LEU A 1 82 ? -7.121 7.798 6.941 1.00 93.69 82 LEU A O 1
ATOM 653 N N . MET A 1 83 ? -6.734 6.184 8.450 1.00 95.19 83 MET A N 1
ATOM 654 C CA . MET A 1 83 ? -7.560 5.195 7.752 1.00 95.19 83 MET A CA 1
ATOM 655 C C . MET A 1 83 ? -9.030 5.620 7.650 1.00 95.19 83 MET A C 1
ATOM 657 O O . MET A 1 83 ? -9.653 5.449 6.602 1.00 95.19 83 MET A O 1
ATOM 661 N N . CYS A 1 84 ? -9.573 6.220 8.711 1.00 93.62 84 CYS A N 1
ATOM 662 C CA . CYS A 1 84 ? -10.929 6.768 8.701 1.00 93.62 84 CYS A CA 1
ATOM 663 C C . CYS A 1 84 ? -11.055 8.092 7.923 1.00 93.62 84 CYS A C 1
ATOM 665 O O . CYS A 1 84 ? -12.164 8.470 7.552 1.00 93.62 84 CYS A O 1
ATOM 667 N N . ASN A 1 85 ? -9.952 8.804 7.670 1.00 92.25 85 ASN A N 1
ATOM 668 C CA . ASN A 1 85 ? -9.933 10.052 6.904 1.00 92.25 85 ASN A CA 1
ATOM 669 C C . ASN A 1 85 ? -9.827 9.829 5.387 1.00 92.25 85 ASN A C 1
ATOM 671 O O . ASN A 1 85 ? -10.329 10.645 4.612 1.00 92.25 85 ASN A O 1
ATOM 675 N N . LEU A 1 86 ? -9.191 8.740 4.948 1.00 93.31 86 LEU A N 1
ATOM 676 C CA . LEU A 1 86 ? -9.070 8.421 3.527 1.00 93.31 86 LEU A CA 1
ATOM 677 C C . LEU A 1 86 ? -10.443 8.344 2.867 1.00 93.31 86 LEU A C 1
ATOM 679 O O . LEU A 1 86 ? -11.353 7.726 3.403 1.00 93.31 86 LEU A O 1
ATOM 683 N N . SER A 1 87 ? -10.584 8.931 1.678 1.00 91.62 87 SER A N 1
ATOM 684 C CA . SER A 1 87 ? -11.851 8.987 0.925 1.00 91.62 87 SER A CA 1
ATOM 685 C C . SER A 1 87 ? -11.935 7.987 -0.232 1.00 91.62 87 SER A C 1
ATOM 687 O O . SER A 1 87 ? -12.988 7.857 -0.850 1.00 91.62 87 SER A O 1
ATOM 689 N N . VAL A 1 88 ? -10.848 7.268 -0.511 1.00 95.62 88 VAL A N 1
ATOM 690 C CA . VAL A 1 88 ? -10.717 6.339 -1.641 1.00 95.62 88 VAL A CA 1
ATOM 691 C C . VAL A 1 88 ? -10.438 4.916 -1.144 1.00 95.62 88 VAL A C 1
ATOM 693 O O . VAL A 1 88 ? -9.838 4.767 -0.076 1.00 95.62 88 VAL A O 1
ATOM 696 N N . PRO A 1 89 ? -10.847 3.867 -1.880 1.00 96.94 89 PRO A N 1
ATOM 697 C CA . PRO A 1 89 ? -10.518 2.492 -1.522 1.00 96.94 89 PRO A CA 1
ATOM 698 C C . PRO A 1 89 ? -9.026 2.178 -1.705 1.00 96.94 89 PRO A C 1
ATOM 700 O O . PRO A 1 89 ? -8.320 2.855 -2.453 1.00 96.94 89 PRO A O 1
ATOM 703 N N . ILE A 1 90 ? -8.562 1.114 -1.057 1.00 97.94 90 ILE A N 1
ATOM 704 C CA . ILE A 1 90 ? -7.202 0.578 -1.115 1.00 97.94 90 ILE A CA 1
ATOM 705 C C . ILE A 1 90 ? -7.299 -0.888 -1.541 1.00 97.94 90 ILE A C 1
ATOM 707 O O . ILE A 1 90 ? -8.061 -1.646 -0.944 1.00 97.94 90 ILE A O 1
ATOM 711 N N . ARG A 1 91 ? -6.529 -1.299 -2.551 1.00 97.50 91 ARG A N 1
ATOM 712 C CA . ARG A 1 91 ? -6.516 -2.695 -3.019 1.00 97.50 91 ARG A CA 1
ATOM 713 C C . ARG A 1 91 ? -5.696 -3.596 -2.106 1.00 97.50 91 ARG A C 1
ATOM 715 O O . ARG A 1 91 ? -6.184 -4.645 -1.702 1.00 97.50 91 ARG A O 1
ATOM 722 N N . HIS A 1 92 ? -4.492 -3.154 -1.753 1.00 97.75 92 HIS A N 1
ATOM 723 C CA . HIS A 1 92 ? -3.597 -3.860 -0.842 1.00 97.75 92 HIS A CA 1
ATOM 724 C C . HIS A 1 92 ? -3.014 -2.889 0.179 1.00 97.75 92 HIS A C 1
ATOM 726 O O . HIS A 1 92 ? -2.590 -1.787 -0.173 1.00 97.75 92 HIS A O 1
ATOM 732 N N . ILE A 1 93 ? -2.967 -3.293 1.442 1.00 97.75 93 ILE A N 1
ATOM 733 C CA . ILE A 1 93 ? -2.303 -2.551 2.505 1.00 97.75 93 ILE A CA 1
ATOM 734 C C . ILE A 1 93 ? -1.322 -3.447 3.243 1.00 97.75 93 ILE A C 1
ATOM 736 O O . ILE A 1 93 ? -1.649 -4.574 3.614 1.00 97.75 93 ILE A O 1
ATOM 740 N N . THR A 1 94 ? -0.136 -2.909 3.506 1.00 97.44 94 THR A N 1
ATOM 741 C CA . THR A 1 94 ? 0.844 -3.544 4.378 1.00 97.44 94 THR A CA 1
ATOM 742 C C . THR A 1 94 ? 1.182 -2.627 5.536 1.00 97.44 94 THR A C 1
ATOM 744 O O . THR A 1 94 ? 1.758 -1.550 5.349 1.00 97.44 94 THR A O 1
ATOM 747 N N . TYR A 1 95 ? 0.864 -3.095 6.740 1.00 97.31 95 TYR A N 1
ATOM 748 C CA . TYR A 1 95 ? 1.390 -2.526 7.970 1.00 97.31 95 TYR A CA 1
ATOM 749 C C . TYR A 1 95 ? 2.763 -3.122 8.250 1.00 97.31 95 TYR A C 1
ATOM 751 O O . TYR A 1 95 ? 2.933 -4.342 8.229 1.00 97.31 95 TYR A O 1
ATOM 759 N N . VAL A 1 96 ? 3.745 -2.267 8.521 1.00 96.69 96 VAL A N 1
ATOM 760 C CA . VAL A 1 96 ? 5.071 -2.704 8.966 1.00 96.69 96 VAL A CA 1
ATOM 761 C C . VAL A 1 96 ? 5.249 -2.271 10.403 1.00 96.69 96 VAL A C 1
ATOM 763 O O . VAL A 1 96 ? 5.554 -1.109 10.665 1.00 96.69 96 VAL A O 1
ATOM 766 N N . GLN A 1 97 ? 5.057 -3.198 11.334 1.00 96.31 97 GLN A N 1
ATOM 767 C CA . GLN A 1 97 ? 5.353 -2.931 12.728 1.00 96.31 97 GLN A CA 1
ATOM 768 C C . GLN A 1 97 ? 6.870 -2.846 12.911 1.00 96.31 97 GLN A C 1
ATOM 770 O O . GLN A 1 97 ? 7.574 -3.846 12.776 1.00 96.31 97 GLN A O 1
ATOM 775 N N . ASN A 1 98 ? 7.366 -1.650 13.203 1.00 94.81 98 ASN A N 1
ATOM 776 C CA . ASN A 1 98 ? 8.781 -1.318 13.268 1.00 94.81 98 ASN A CA 1
ATOM 777 C C . ASN A 1 98 ? 9.258 -1.197 14.725 1.00 94.81 98 ASN A C 1
ATOM 779 O O . ASN A 1 98 ? 9.476 -0.100 15.236 1.00 94.81 98 ASN A O 1
ATOM 783 N N . GLY A 1 99 ? 9.426 -2.339 15.389 1.00 93.94 99 GLY A N 1
ATOM 784 C CA . GLY A 1 99 ? 9.752 -2.450 16.810 1.00 93.94 99 GLY A CA 1
ATOM 785 C C . GLY A 1 99 ? 8.648 -3.143 17.612 1.00 93.94 99 GLY A C 1
ATOM 786 O O . GLY A 1 99 ? 7.479 -3.148 17.226 1.00 93.94 99 GLY A O 1
ATOM 787 N N . ASP A 1 100 ? 9.019 -3.734 18.745 1.00 91.44 100 ASP A N 1
ATOM 788 C CA . ASP A 1 100 ? 8.108 -4.516 19.588 1.00 91.44 100 ASP A CA 1
ATOM 789 C C . ASP A 1 100 ? 7.513 -3.685 20.735 1.00 91.44 100 ASP A C 1
ATOM 791 O O . ASP A 1 100 ? 7.906 -3.787 21.897 1.00 91.44 100 ASP A O 1
ATOM 795 N N . VAL A 1 101 ? 6.577 -2.798 20.395 1.00 92.44 101 VAL A N 1
ATOM 796 C CA . VAL A 1 101 ? 5.793 -2.064 21.393 1.00 92.44 101 VAL A CA 1
ATOM 797 C C . VAL A 1 101 ? 4.528 -2.857 21.696 1.00 92.44 101 VAL A C 1
ATOM 799 O O . VAL A 1 101 ? 3.661 -2.983 20.836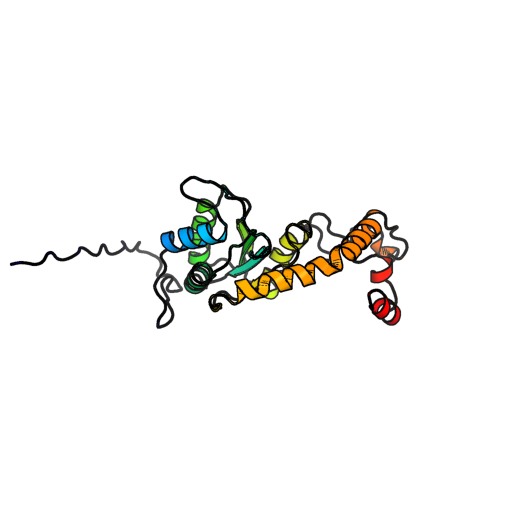 1.00 92.44 101 VAL A O 1
ATOM 802 N N . GLY A 1 102 ? 4.399 -3.357 22.929 1.00 92.50 102 GLY A N 1
ATOM 803 C CA . GLY A 1 102 ? 3.339 -4.298 23.314 1.00 92.50 102 GLY A CA 1
ATOM 804 C C . GLY A 1 102 ? 1.908 -3.837 23.007 1.00 92.50 102 GLY A C 1
ATOM 805 O O . GLY A 1 102 ? 1.109 -4.632 22.516 1.00 92.50 102 GLY A O 1
ATOM 806 N N . SER A 1 103 ? 1.586 -2.557 23.222 1.00 91.12 103 SER A N 1
ATOM 807 C CA . SER A 1 103 ? 0.267 -1.995 22.885 1.00 91.12 103 SER A CA 1
ATOM 808 C C . SER A 1 103 ? -0.017 -2.022 21.381 1.00 91.12 103 SER A C 1
ATOM 810 O O . SER A 1 103 ? -1.085 -2.454 20.949 1.00 91.12 103 SER A O 1
ATOM 812 N N . MET A 1 104 ? 0.964 -1.625 20.566 1.00 93.38 104 MET A N 1
ATOM 813 C CA . MET A 1 104 ? 0.869 -1.687 19.108 1.00 93.38 104 MET A CA 1
ATOM 814 C C . MET A 1 104 ? 0.796 -3.137 18.615 1.00 93.38 104 MET A C 1
ATOM 816 O O . MET A 1 104 ? -0.023 -3.437 17.750 1.00 93.38 104 MET A O 1
ATOM 820 N N . THR A 1 105 ? 1.590 -4.044 19.197 1.00 95.38 105 THR A N 1
ATOM 821 C CA . THR A 1 105 ? 1.541 -5.487 18.915 1.00 95.38 105 THR A CA 1
ATOM 822 C C . THR A 1 105 ? 0.128 -6.026 19.121 1.00 95.38 105 THR A C 1
ATOM 824 O O . THR A 1 105 ? -0.450 -6.562 18.177 1.00 95.38 105 THR A O 1
ATOM 827 N N . ALA A 1 106 ? -0.450 -5.803 20.306 1.00 95.25 106 ALA A N 1
ATOM 828 C CA . ALA A 1 106 ? -1.789 -6.272 20.650 1.00 95.25 106 ALA A CA 1
ATOM 829 C C . ALA A 1 106 ? -2.877 -5.645 19.765 1.00 95.25 106 ALA A C 1
ATOM 831 O O . ALA A 1 106 ? -3.842 -6.309 19.388 1.00 95.25 106 ALA A O 1
ATOM 832 N N . PHE A 1 107 ? -2.734 -4.367 19.405 1.00 95.81 107 PHE A N 1
ATOM 833 C CA . PHE A 1 107 ? -3.649 -3.716 18.474 1.00 95.81 107 PHE A CA 1
ATOM 834 C C . PHE A 1 107 ? -3.588 -4.357 17.083 1.00 95.81 107 PHE A C 1
ATOM 836 O O . PHE A 1 107 ? -4.630 -4.723 16.542 1.00 95.81 107 PHE A O 1
ATOM 843 N N . LEU A 1 108 ? -2.389 -4.529 16.521 1.00 97.50 108 LEU A N 1
ATOM 844 C CA . LEU A 1 108 ? -2.205 -5.098 15.188 1.00 97.50 108 LEU A CA 1
ATOM 845 C C . LEU A 1 108 ? -2.568 -6.584 15.118 1.00 97.50 108 LEU A C 1
ATOM 847 O O . LEU A 1 108 ? -3.053 -7.004 14.074 1.00 97.50 108 LEU A O 1
ATOM 851 N N . ASP A 1 109 ? -2.431 -7.349 16.206 1.00 97.62 109 ASP A N 1
ATOM 852 C CA . ASP A 1 109 ? -2.951 -8.724 16.286 1.00 97.62 109 ASP A CA 1
ATOM 853 C C . ASP A 1 109 ? -4.468 -8.742 16.084 1.00 97.62 109 ASP A C 1
ATOM 855 O O . ASP A 1 109 ? -4.980 -9.444 15.215 1.00 97.62 109 ASP A O 1
ATOM 859 N N . ARG A 1 110 ? -5.199 -7.873 16.794 1.00 98.12 110 ARG A N 1
ATOM 860 C CA . ARG A 1 110 ? -6.660 -7.770 16.637 1.00 98.12 110 ARG A CA 1
ATOM 861 C C . ARG A 1 110 ? -7.066 -7.301 15.240 1.00 98.12 110 ARG A C 1
ATOM 863 O O . ARG A 1 110 ? -8.113 -7.710 14.741 1.00 98.12 110 ARG A O 1
ATOM 870 N N . VAL A 1 111 ? -6.263 -6.441 14.611 1.00 98.25 111 VAL A N 1
ATOM 871 C CA . VAL A 1 111 ? -6.472 -6.027 13.216 1.00 98.25 111 VAL A CA 1
ATOM 872 C C . VAL A 1 111 ? -6.235 -7.201 12.268 1.00 98.25 111 VAL A C 1
ATOM 874 O O . VAL A 1 111 ? -7.084 -7.471 11.425 1.00 98.25 111 VAL A O 1
ATOM 877 N N . GLN A 1 112 ? -5.125 -7.924 12.414 1.00 98.00 112 GLN A N 1
ATOM 878 C CA . GLN A 1 112 ? -4.808 -9.079 11.579 1.00 98.00 112 GLN A CA 1
ATOM 879 C C . GLN A 1 112 ? -5.886 -10.164 11.694 1.00 98.00 112 GLN A C 1
ATOM 881 O O . GLN A 1 112 ? -6.360 -10.650 10.670 1.00 98.00 112 GLN A O 1
ATOM 886 N N . ASP A 1 113 ? -6.342 -10.476 12.907 1.00 98.12 113 ASP A N 1
ATOM 887 C CA . ASP A 1 113 ? -7.404 -11.457 13.150 1.00 98.12 113 ASP A CA 1
ATOM 888 C C . ASP A 1 113 ? -8.725 -11.061 12.479 1.00 98.12 113 ASP A C 1
ATOM 890 O O . ASP A 1 113 ? -9.388 -11.887 11.845 1.00 98.12 113 ASP A O 1
ATOM 894 N N . ALA A 1 114 ? -9.102 -9.780 12.570 1.00 98.38 114 ALA A N 1
ATOM 895 C CA . ALA A 1 114 ? -10.332 -9.266 11.972 1.00 98.38 114 ALA A CA 1
ATOM 896 C C . ALA A 1 114 ? -10.340 -9.353 10.435 1.00 98.38 114 ALA A C 1
ATOM 898 O O . ALA A 1 114 ? -11.418 -9.415 9.841 1.00 98.38 114 ALA A O 1
ATOM 899 N N . PHE A 1 115 ? -9.164 -9.371 9.801 1.00 98.56 115 PHE A N 1
ATOM 900 C CA . PHE A 1 115 ? -8.993 -9.405 8.346 1.00 98.56 115 PHE A CA 1
ATOM 901 C C . PHE A 1 115 ? -8.319 -10.684 7.831 1.00 98.56 115 PHE A C 1
ATOM 903 O O . PHE A 1 115 ? -8.012 -10.768 6.647 1.00 98.56 115 PHE A O 1
ATOM 910 N N . ALA A 1 116 ? -8.163 -11.723 8.659 1.00 97.75 116 ALA A N 1
ATOM 911 C CA . ALA A 1 116 ? -7.487 -12.972 8.282 1.00 97.75 116 ALA A CA 1
ATOM 912 C C . ALA A 1 116 ? -8.153 -13.733 7.114 1.00 97.75 116 ALA A C 1
ATOM 914 O O . ALA A 1 116 ? -7.562 -14.651 6.550 1.00 97.75 116 ALA A O 1
ATOM 915 N N . PHE A 1 117 ? -9.386 -13.366 6.750 1.00 98.06 117 PHE A N 1
ATOM 916 C CA . PHE A 1 117 ? -10.127 -13.939 5.625 1.00 98.06 117 PHE A CA 1
ATOM 917 C C . PHE A 1 117 ? -9.767 -13.323 4.261 1.00 98.06 117 PHE A C 1
ATOM 919 O O . PHE A 1 117 ? -10.218 -13.837 3.242 1.00 98.06 117 PHE A O 1
ATOM 926 N N . THR A 1 118 ? -9.000 -12.228 4.228 1.00 98.00 118 THR A N 1
ATOM 927 C CA . THR A 1 118 ? -8.632 -11.507 3.001 1.00 98.00 118 THR A CA 1
ATOM 928 C C . THR A 1 118 ? -7.118 -11.388 2.864 1.00 98.00 118 THR A C 1
ATOM 930 O O . THR A 1 118 ? -6.402 -11.193 3.843 1.00 98.00 118 THR A O 1
ATOM 933 N N . SER A 1 119 ? -6.613 -11.452 1.630 1.00 95.62 119 SER A N 1
ATOM 934 C CA . SER A 1 119 ? -5.203 -11.178 1.320 1.00 95.62 119 SER A CA 1
ATOM 935 C C . SER A 1 119 ? -4.912 -9.692 1.071 1.00 95.62 119 SER A C 1
ATOM 937 O O . SER A 1 119 ? -3.773 -9.326 0.784 1.00 95.62 119 SER A O 1
ATOM 939 N N . ARG A 1 120 ? -5.924 -8.815 1.159 1.00 97.12 120 ARG A N 1
ATOM 940 C CA . ARG A 1 120 ? -5.780 -7.365 0.937 1.00 97.12 120 ARG A CA 1
ATOM 941 C C . ARG A 1 120 ? -5.058 -6.653 2.078 1.00 97.12 120 ARG A C 1
ATOM 943 O O . ARG A 1 120 ? -4.610 -5.527 1.885 1.00 97.12 120 ARG A O 1
ATOM 950 N N . LEU A 1 121 ? -4.937 -7.283 3.248 1.00 98.00 121 LEU A N 1
ATOM 951 C CA . LEU A 1 121 ? -4.181 -6.773 4.388 1.00 98.00 121 LEU A CA 1
ATOM 952 C C . LEU A 1 121 ? -3.034 -7.715 4.731 1.00 98.00 121 LEU A C 1
ATOM 954 O O . LEU A 1 121 ? -3.232 -8.912 4.922 1.00 98.00 121 LEU A O 1
ATOM 958 N N . LYS A 1 122 ? -1.842 -7.147 4.893 1.00 96.94 122 LYS A N 1
ATOM 959 C CA . LYS A 1 122 ? -0.661 -7.856 5.374 1.00 96.94 122 LYS A CA 1
ATOM 960 C C . LYS A 1 122 ? -0.049 -7.125 6.562 1.00 96.94 122 LYS A C 1
ATOM 962 O O . LYS A 1 122 ? 0.018 -5.896 6.588 1.00 96.94 122 LYS A O 1
ATOM 967 N N . LEU A 1 123 ? 0.429 -7.892 7.536 1.00 96.94 123 LEU A N 1
ATOM 968 C CA . LEU A 1 123 ? 1.217 -7.386 8.653 1.00 96.94 123 LEU A CA 1
ATOM 969 C C . LEU A 1 123 ? 2.631 -7.959 8.569 1.00 96.94 123 LEU A C 1
ATOM 971 O O . LEU A 1 123 ? 2.822 -9.173 8.531 1.00 96.94 123 LEU A O 1
ATOM 975 N N . LEU A 1 124 ? 3.627 -7.079 8.545 1.00 95.25 124 LEU A N 1
ATOM 976 C CA . LEU A 1 124 ? 5.038 -7.431 8.638 1.00 95.25 124 LEU A CA 1
ATOM 977 C C . LEU A 1 124 ? 5.564 -6.968 9.992 1.00 95.25 124 LEU A C 1
ATOM 979 O O . LEU A 1 124 ? 5.405 -5.806 10.357 1.00 95.25 124 LEU A O 1
ATOM 983 N N . ARG A 1 125 ? 6.195 -7.877 10.735 1.00 94.94 125 ARG A N 1
ATOM 984 C CA . ARG A 1 125 ? 6.718 -7.604 12.077 1.00 94.94 125 ARG A CA 1
ATOM 985 C C . ARG A 1 125 ? 8.235 -7.493 12.038 1.00 94.94 125 ARG A C 1
ATOM 987 O O . ARG A 1 125 ? 8.919 -8.417 11.602 1.00 94.94 125 ARG A O 1
ATOM 994 N N . MET A 1 126 ? 8.751 -6.370 12.520 1.00 93.81 126 MET A N 1
ATOM 995 C CA . MET A 1 126 ? 10.171 -6.150 12.753 1.00 93.81 126 MET A CA 1
ATOM 996 C C . MET A 1 126 ? 10.394 -6.078 14.270 1.00 93.81 126 MET A C 1
ATOM 998 O O . MET A 1 126 ? 9.846 -5.183 14.912 1.00 93.81 126 MET A O 1
ATOM 1002 N N . PRO A 1 127 ? 11.172 -7.001 14.863 1.00 89.62 127 PRO A N 1
ATOM 1003 C CA . PRO A 1 127 ? 11.326 -7.080 16.320 1.00 89.62 127 PRO A CA 1
ATOM 1004 C C . PRO A 1 127 ? 12.086 -5.881 16.905 1.00 89.62 127 PRO A C 1
ATOM 1006 O O . PRO A 1 127 ? 11.931 -5.548 18.075 1.00 89.62 127 PRO A O 1
ATOM 1009 N N . GLN A 1 128 ? 12.902 -5.212 16.091 1.00 92.50 128 GLN A N 1
ATOM 1010 C CA . GLN A 1 128 ? 13.635 -4.004 16.458 1.00 92.50 128 GLN A CA 1
ATOM 1011 C C . GLN A 1 128 ? 13.202 -2.859 15.545 1.00 92.50 128 GLN A C 1
ATOM 1013 O O . GLN A 1 128 ? 12.775 -3.082 14.410 1.00 92.50 128 GLN A O 1
ATOM 1018 N N . ASN A 1 129 ? 13.340 -1.630 16.037 1.00 93.44 129 ASN A N 1
ATOM 1019 C CA . ASN A 1 129 ? 13.139 -0.447 15.215 1.00 93.44 129 ASN A CA 1
ATOM 1020 C C . ASN A 1 129 ? 14.392 -0.207 14.358 1.00 93.44 129 ASN A C 1
ATOM 1022 O O . ASN A 1 129 ? 15.438 0.175 14.880 1.00 93.44 129 ASN A O 1
ATOM 1026 N N . TYR A 1 130 ? 14.280 -0.419 13.046 1.00 91.69 130 TYR A N 1
ATOM 1027 C CA . TYR A 1 130 ? 15.370 -0.200 12.080 1.00 91.69 130 TYR A CA 1
ATOM 1028 C C . TYR A 1 130 ? 15.224 1.117 11.302 1.00 91.69 130 TYR A C 1
ATOM 1030 O O . TYR A 1 130 ? 15.910 1.349 10.305 1.00 91.69 130 TYR A O 1
ATOM 1038 N N . GLY A 1 131 ? 14.322 1.988 11.748 1.00 92.31 131 GLY A N 1
ATOM 1039 C CA . GLY A 1 131 ? 13.993 3.242 11.089 1.00 92.31 131 GLY A CA 1
ATOM 1040 C C . GLY A 1 131 ? 13.032 3.099 9.904 1.00 92.31 131 GLY A C 1
ATOM 1041 O O . GLY A 1 131 ? 12.865 2.041 9.292 1.00 92.31 131 GLY A O 1
ATOM 1042 N N . TYR A 1 132 ? 12.411 4.227 9.557 1.00 90.94 132 TYR A N 1
ATOM 1043 C CA . TYR A 1 132 ? 11.334 4.315 8.566 1.00 90.94 132 TYR A CA 1
ATOM 1044 C C . TYR A 1 132 ? 11.738 3.792 7.178 1.00 90.94 132 TYR A C 1
ATOM 1046 O O . TYR A 1 132 ? 11.008 3.021 6.560 1.00 90.94 132 TYR A O 1
ATOM 1054 N N . ALA A 1 133 ? 12.936 4.144 6.703 1.00 91.44 133 ALA A N 1
ATOM 1055 C CA . ALA A 1 133 ? 13.416 3.731 5.384 1.00 91.44 133 ALA A CA 1
ATOM 1056 C C . ALA A 1 133 ? 13.592 2.208 5.259 1.00 91.44 133 ALA A C 1
ATOM 1058 O O . ALA A 1 133 ? 13.336 1.641 4.195 1.00 91.44 133 ALA A O 1
ATOM 1059 N N . VAL A 1 134 ? 14.014 1.524 6.329 1.00 90.69 134 VAL A N 1
ATOM 1060 C CA . VAL A 1 134 ? 14.138 0.060 6.313 1.00 90.69 134 VAL A CA 1
ATOM 1061 C C . VAL A 1 134 ? 12.752 -0.577 6.294 1.00 90.69 134 VAL A C 1
ATOM 1063 O O . VAL A 1 134 ? 12.508 -1.448 5.459 1.00 90.69 134 VAL A O 1
ATOM 1066 N N . ALA A 1 135 ? 11.833 -0.100 7.137 1.00 91.88 135 ALA A N 1
ATOM 1067 C CA . ALA A 1 135 ? 10.455 -0.58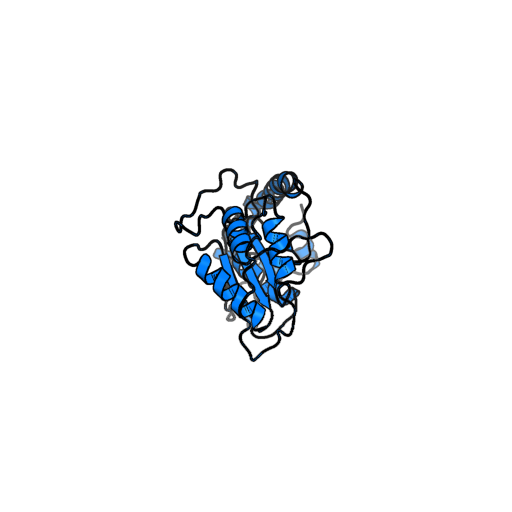3 7.172 1.00 91.88 135 ALA A CA 1
ATOM 1068 C C . ALA A 1 135 ? 9.760 -0.453 5.803 1.00 91.88 135 ALA A C 1
ATOM 1070 O O . ALA A 1 135 ? 9.168 -1.416 5.311 1.00 91.88 135 ALA A O 1
ATOM 1071 N N . LEU A 1 136 ? 9.918 0.694 5.131 1.00 91.69 136 LEU A N 1
ATOM 1072 C CA . LEU A 1 136 ? 9.417 0.891 3.770 1.00 91.69 136 LEU A CA 1
ATOM 1073 C C . LEU A 1 136 ? 10.015 -0.102 2.775 1.00 91.69 136 LEU A C 1
ATOM 1075 O O . LEU A 1 136 ? 9.272 -0.747 2.041 1.00 91.69 136 LEU A O 1
ATOM 1079 N N . ASN A 1 137 ? 11.342 -0.265 2.765 1.00 89.12 137 ASN A N 1
ATOM 1080 C CA . ASN A 1 137 ? 12.009 -1.186 1.844 1.00 89.12 137 ASN A CA 1
ATOM 1081 C C . ASN A 1 137 ? 11.511 -2.629 1.998 1.00 89.12 137 ASN A C 1
ATOM 1083 O O . ASN A 1 137 ? 11.419 -3.353 1.008 1.00 89.12 137 ASN A O 1
ATOM 1087 N N . VAL A 1 138 ? 11.182 -3.061 3.218 1.00 86.19 138 VAL A N 1
ATOM 1088 C CA . VAL A 1 138 ? 10.637 -4.402 3.463 1.00 86.19 138 VAL A CA 1
ATOM 1089 C C . VAL A 1 138 ? 9.256 -4.563 2.821 1.00 86.19 138 VAL A C 1
ATOM 1091 O O . VAL A 1 138 ? 9.048 -5.536 2.101 1.00 86.19 138 VAL A O 1
ATOM 1094 N N . ALA A 1 139 ? 8.337 -3.615 3.009 1.00 87.69 139 ALA A N 1
ATOM 1095 C CA . ALA A 1 139 ? 7.003 -3.696 2.407 1.00 87.69 139 ALA A CA 1
ATOM 1096 C C . ALA A 1 139 ? 6.987 -3.434 0.895 1.00 87.69 139 ALA A C 1
ATOM 1098 O O . ALA A 1 139 ? 6.197 -4.044 0.177 1.00 87.69 139 ALA A O 1
ATOM 1099 N N . MET A 1 140 ? 7.874 -2.571 0.393 1.00 87.62 140 MET A N 1
ATOM 1100 C CA . MET A 1 140 ? 8.005 -2.300 -1.041 1.00 87.62 140 MET A CA 1
ATOM 1101 C C . MET A 1 140 ? 8.408 -3.545 -1.832 1.00 87.62 140 MET A C 1
ATOM 1103 O O . MET A 1 140 ? 8.008 -3.681 -2.982 1.00 87.62 140 MET A O 1
ATOM 1107 N N . ARG A 1 141 ? 9.161 -4.479 -1.235 1.00 84.94 141 ARG A N 1
ATOM 1108 C CA . ARG A 1 141 ? 9.490 -5.759 -1.889 1.00 84.94 141 ARG A CA 1
ATOM 1109 C C . ARG A 1 141 ? 8.248 -6.577 -2.222 1.00 84.94 141 ARG A C 1
ATOM 1111 O O . ARG A 1 141 ? 8.227 -7.226 -3.260 1.00 84.94 141 ARG A O 1
ATOM 1118 N N . ASP A 1 142 ? 7.238 -6.533 -1.360 1.00 84.81 142 ASP A N 1
ATOM 1119 C CA . ASP A 1 142 ? 5.976 -7.232 -1.586 1.00 84.81 142 ASP A CA 1
ATOM 1120 C C . ASP A 1 142 ? 5.196 -6.578 -2.731 1.00 84.81 142 ASP A C 1
ATOM 1122 O O . ASP A 1 142 ? 4.839 -7.258 -3.688 1.00 84.81 142 ASP A O 1
ATOM 1126 N N . ALA A 1 143 ? 5.064 -5.247 -2.715 1.00 89.19 143 ALA A N 1
ATOM 1127 C CA . ALA A 1 143 ? 4.441 -4.491 -3.804 1.00 89.19 143 ALA A CA 1
ATOM 1128 C C . ALA A 1 143 ? 5.118 -4.752 -5.164 1.00 89.19 143 ALA A C 1
ATOM 1130 O O . ALA A 1 143 ? 4.448 -5.009 -6.156 1.00 89.19 143 ALA A O 1
ATOM 1131 N N . LEU A 1 144 ? 6.455 -4.741 -5.201 1.00 86.81 144 LEU A N 1
ATOM 1132 C CA . LEU A 1 144 ? 7.252 -4.986 -6.411 1.00 86.81 144 LEU A CA 1
ATOM 1133 C C . LEU A 1 144 ? 7.238 -6.451 -6.881 1.00 86.81 144 LEU A C 1
ATOM 1135 O O . LEU A 1 144 ? 7.776 -6.750 -7.946 1.00 86.81 144 LEU A O 1
ATOM 1139 N N . SER A 1 145 ? 6.684 -7.371 -6.088 1.00 84.56 145 SER A N 1
ATOM 1140 C CA . SER A 1 145 ? 6.496 -8.766 -6.497 1.00 84.56 145 SER A CA 1
ATOM 1141 C C . SER A 1 145 ? 5.180 -8.996 -7.246 1.00 84.56 145 SER A C 1
ATOM 1143 O O . SER A 1 145 ? 5.021 -10.043 -7.874 1.00 84.56 145 SER A O 1
ATOM 1145 N N . MET A 1 146 ? 4.262 -8.026 -7.196 1.00 89.25 146 MET A N 1
ATOM 1146 C CA . MET A 1 146 ? 2.946 -8.101 -7.825 1.00 89.25 146 MET A CA 1
ATOM 1147 C C . MET A 1 146 ? 2.991 -7.629 -9.289 1.00 89.25 146 MET A C 1
ATOM 1149 O O . MET A 1 146 ? 3.851 -6.820 -9.649 1.00 89.25 146 MET A O 1
ATOM 1153 N N . PRO A 1 147 ? 2.069 -8.104 -10.151 1.00 90.44 147 PRO A N 1
ATOM 1154 C CA . PRO A 1 147 ? 1.979 -7.652 -11.537 1.00 90.44 147 PRO A CA 1
ATOM 1155 C C . PRO A 1 147 ? 1.742 -6.143 -11.650 1.00 90.44 147 PRO A C 1
ATOM 1157 O O . PRO A 1 147 ? 0.984 -5.573 -10.865 1.00 90.44 147 PRO A O 1
ATOM 1160 N N . LEU A 1 148 ? 2.294 -5.503 -12.687 1.00 91.62 148 LEU A N 1
ATOM 1161 C CA . LEU A 1 148 ? 2.122 -4.062 -12.922 1.00 91.62 148 LEU A CA 1
ATOM 1162 C C . LEU A 1 148 ? 0.645 -3.642 -13.034 1.00 91.62 148 LEU A C 1
ATOM 1164 O O . LEU A 1 148 ? 0.270 -2.568 -12.575 1.00 91.62 148 LEU A O 1
ATOM 1168 N N . ASP A 1 149 ? -0.208 -4.477 -13.628 1.00 91.50 149 ASP A N 1
ATOM 1169 C CA . ASP A 1 149 ? -1.641 -4.175 -13.757 1.00 91.50 149 ASP A CA 1
ATOM 1170 C C . ASP A 1 149 ? -2.391 -4.284 -12.413 1.00 91.50 149 ASP A C 1
ATOM 1172 O O . ASP A 1 149 ? -3.445 -3.670 -12.207 1.00 91.50 149 ASP A O 1
ATOM 1176 N N . GLU A 1 150 ? -1.833 -5.033 -11.461 1.00 93.44 150 GLU A N 1
ATOM 1177 C CA . GLU A 1 150 ? -2.334 -5.120 -10.094 1.00 93.44 150 GLU A CA 1
ATOM 1178 C C . GLU A 1 150 ? -1.806 -3.966 -9.235 1.00 93.44 150 GLU A C 1
ATOM 1180 O O . GLU A 1 150 ? -2.590 -3.246 -8.611 1.00 93.44 150 GLU A O 1
ATOM 1185 N N . VAL A 1 151 ? -0.497 -3.720 -9.286 1.00 95.44 151 VAL A N 1
ATOM 1186 C CA . VAL A 1 151 ? 0.187 -2.672 -8.524 1.00 95.44 151 VAL A CA 1
ATOM 1187 C C . VAL A 1 151 ? 1.046 -1.802 -9.451 1.00 95.44 151 VAL A C 1
ATOM 1189 O O . VAL A 1 151 ? 2.262 -1.971 -9.523 1.00 95.44 151 VAL A O 1
ATOM 1192 N N . PRO A 1 152 ? 0.447 -0.822 -10.158 1.00 95.19 152 PRO A N 1
ATOM 1193 C CA . PRO A 1 152 ? 1.197 0.058 -11.060 1.00 95.19 152 PRO A CA 1
ATOM 1194 C C . PRO A 1 152 ? 2.077 1.078 -10.330 1.00 95.19 152 PRO A C 1
ATOM 1196 O O . PRO A 1 152 ? 3.004 1.647 -10.900 1.00 95.19 152 PRO A O 1
ATOM 1199 N N . PHE A 1 153 ? 1.766 1.346 -9.066 1.00 94.88 153 PHE A N 1
ATOM 1200 C CA . PHE A 1 153 ? 2.558 2.152 -8.147 1.00 94.88 153 PHE A CA 1
ATOM 1201 C C . PHE A 1 153 ? 2.204 1.746 -6.718 1.00 94.88 153 PHE A C 1
ATOM 1203 O O . PHE A 1 153 ? 1.256 1.002 -6.490 1.00 94.88 153 PHE A O 1
ATOM 1210 N N . PHE A 1 154 ? 2.941 2.256 -5.742 1.00 94.50 154 PHE A N 1
ATOM 1211 C CA . PHE A 1 154 ? 2.587 2.145 -4.333 1.00 94.50 154 PHE A CA 1
ATOM 1212 C C . PHE A 1 154 ? 2.607 3.537 -3.709 1.00 94.50 154 PHE A C 1
ATOM 1214 O O . PHE A 1 154 ? 3.325 4.433 -4.157 1.00 94.50 154 PHE A O 1
ATOM 1221 N N . MET A 1 155 ? 1.802 3.721 -2.674 1.00 95.38 155 MET A N 1
ATOM 1222 C CA . MET A 1 155 ? 1.806 4.914 -1.845 1.00 95.38 155 MET A CA 1
ATOM 1223 C C . MET A 1 155 ? 2.403 4.576 -0.484 1.00 95.38 155 MET A C 1
ATOM 1225 O O . MET A 1 155 ? 2.310 3.447 -0.001 1.00 95.38 155 MET A O 1
ATOM 1229 N N . MET A 1 156 ? 3.006 5.575 0.139 1.00 93.88 156 MET A N 1
ATOM 1230 C CA . MET A 1 156 ? 3.484 5.514 1.513 1.00 93.88 156 MET A CA 1
ATOM 1231 C C . MET A 1 156 ? 3.105 6.817 2.200 1.00 93.88 156 MET A C 1
ATOM 1233 O O . MET A 1 156 ? 3.068 7.866 1.554 1.00 93.88 156 MET A O 1
ATOM 1237 N N . ALA A 1 157 ? 2.810 6.754 3.490 1.00 91.69 157 ALA A N 1
ATOM 1238 C CA . ALA A 1 157 ? 2.504 7.935 4.277 1.00 91.69 157 ALA A CA 1
ATOM 1239 C C . ALA A 1 157 ? 3.029 7.768 5.698 1.00 91.69 157 ALA A C 1
ATOM 1241 O O . ALA A 1 157 ? 3.094 6.656 6.223 1.00 91.69 157 ALA A O 1
ATOM 1242 N N . ASN A 1 158 ? 3.339 8.895 6.331 1.00 92.38 158 ASN A N 1
ATOM 1243 C CA . ASN A 1 158 ? 3.396 8.935 7.782 1.00 92.38 158 ASN A CA 1
ATOM 1244 C C . ASN A 1 158 ? 1.962 8.819 8.331 1.00 92.38 158 ASN A C 1
ATOM 1246 O O . ASN A 1 158 ? 1.005 9.281 7.702 1.00 92.38 158 ASN A O 1
ATOM 1250 N N . ASN A 1 159 ? 1.802 8.217 9.510 1.00 91.75 159 ASN A N 1
ATOM 1251 C CA . ASN A 1 159 ? 0.480 7.984 10.108 1.00 91.75 159 ASN A CA 1
ATOM 1252 C C . ASN A 1 159 ? -0.239 9.287 10.502 1.00 91.75 159 ASN A C 1
ATOM 1254 O O . ASN A 1 159 ? -1.463 9.329 10.597 1.00 91.75 159 ASN A O 1
ATOM 1258 N N . ASP A 1 160 ? 0.506 10.369 10.711 1.00 90.38 160 ASP A N 1
ATOM 1259 C CA . ASP A 1 160 ? -0.013 11.676 11.109 1.00 90.38 160 ASP A CA 1
ATOM 1260 C C . ASP A 1 160 ? -0.570 12.528 9.962 1.00 90.38 160 ASP A C 1
ATOM 1262 O O . ASP A 1 160 ? -1.067 13.636 10.186 1.00 90.38 160 ASP A O 1
ATOM 1266 N N . VAL A 1 161 ? -0.516 12.023 8.732 1.00 90.44 161 VAL A N 1
ATOM 1267 C CA . VAL A 1 161 ? -1.049 12.719 7.565 1.00 90.44 161 VAL A CA 1
ATOM 1268 C C . VAL A 1 161 ? -2.578 12.753 7.620 1.00 90.44 161 VAL A C 1
ATOM 1270 O O . VAL A 1 161 ? -3.237 11.779 7.992 1.00 90.44 161 VAL A O 1
ATOM 1273 N N . ARG A 1 162 ? -3.157 13.883 7.206 1.00 88.31 162 ARG A N 1
ATOM 1274 C CA . ARG A 1 162 ? -4.585 14.029 6.901 1.00 88.31 162 ARG A CA 1
ATOM 1275 C C . ARG A 1 162 ? -4.713 14.483 5.460 1.00 88.31 162 ARG A C 1
ATOM 1277 O O . ARG A 1 162 ? -4.120 15.488 5.071 1.00 88.31 162 ARG A O 1
ATOM 1284 N N . ILE A 1 163 ? -5.453 13.727 4.662 1.00 87.50 163 ILE A N 1
ATOM 1285 C CA . ILE A 1 163 ? -5.592 13.975 3.233 1.00 87.50 163 ILE A CA 1
ATOM 1286 C C . ILE A 1 163 ? -6.928 14.682 2.996 1.00 87.50 163 ILE A C 1
ATOM 1288 O O . ILE A 1 163 ? -7.978 14.124 3.326 1.00 87.50 163 ILE A O 1
ATOM 1292 N N . PRO A 1 164 ? -6.928 15.898 2.421 1.00 87.44 164 PRO A N 1
ATOM 1293 C CA . PRO A 1 164 ? -8.164 16.589 2.085 1.00 87.44 164 PRO A CA 1
ATOM 1294 C C . PRO A 1 164 ? -9.074 15.737 1.193 1.00 87.44 164 PRO A C 1
ATOM 1296 O O . PRO A 1 164 ? -8.621 15.092 0.241 1.00 87.44 164 PRO A O 1
ATOM 1299 N N . GLY A 1 165 ? -10.374 15.757 1.492 1.00 86.88 165 GLY A N 1
ATOM 1300 C CA . GLY A 1 165 ? -11.380 15.043 0.708 1.00 86.88 165 GLY A CA 1
ATOM 1301 C C . GLY A 1 165 ? -11.313 15.419 -0.775 1.00 86.88 165 GLY A C 1
ATOM 1302 O O . GLY A 1 165 ? -11.135 16.583 -1.123 1.00 86.88 165 GLY A O 1
ATOM 1303 N N . GLY A 1 166 ? -11.416 14.420 -1.655 1.00 87.75 166 GLY A N 1
ATOM 1304 C CA . GLY A 1 166 ? -11.377 14.613 -3.110 1.00 87.75 166 GLY A CA 1
ATOM 1305 C C . GLY A 1 166 ? -9.977 14.752 -3.723 1.00 87.75 166 GLY A C 1
ATOM 1306 O O . GLY A 1 166 ? -9.835 14.507 -4.919 1.00 87.75 166 GLY A O 1
ATOM 1307 N N . MET A 1 167 ? -8.929 15.044 -2.938 1.00 92.25 167 MET A N 1
ATOM 1308 C CA . MET A 1 167 ? -7.558 15.170 -3.459 1.00 92.25 167 MET A CA 1
ATOM 1309 C C . MET A 1 167 ? -7.098 13.885 -4.164 1.00 92.25 167 MET A C 1
ATOM 1311 O O . MET A 1 167 ? -6.664 13.924 -5.314 1.00 92.25 167 MET A O 1
ATOM 1315 N N . LEU A 1 168 ? -7.252 12.731 -3.506 1.00 94.12 168 LEU A N 1
ATOM 1316 C CA . LEU A 1 168 ? -6.893 11.439 -4.101 1.00 94.12 168 LEU A CA 1
ATOM 1317 C C . LEU A 1 168 ? -7.840 11.025 -5.225 1.00 94.12 168 LEU A C 1
ATOM 1319 O O . LEU A 1 168 ? -7.383 10.444 -6.202 1.00 94.12 168 LEU A O 1
ATOM 1323 N N . GLY A 1 169 ? -9.129 11.363 -5.126 1.00 93.38 169 GLY A N 1
ATOM 1324 C CA . GLY A 1 169 ? -10.101 11.073 -6.185 1.00 93.38 169 GLY A CA 1
ATOM 1325 C C . GLY A 1 169 ? -9.713 11.709 -7.525 1.00 93.38 169 GLY A C 1
ATOM 1326 O O . GLY A 1 169 ? -9.860 11.082 -8.569 1.00 93.38 169 GLY A O 1
ATOM 1327 N N . THR A 1 170 ? -9.143 12.916 -7.489 1.00 93.31 170 THR A N 1
ATOM 1328 C CA . THR A 1 170 ? -8.649 13.627 -8.680 1.00 93.31 170 THR A CA 1
ATOM 1329 C C . THR A 1 170 ? -7.235 13.195 -9.088 1.00 93.31 170 THR A C 1
ATOM 1331 O O . THR A 1 170 ? -6.897 13.199 -10.275 1.00 93.31 170 THR A O 1
ATOM 1334 N N . GLY A 1 171 ? -6.388 12.838 -8.117 1.00 95.38 171 GLY A N 1
ATOM 1335 C CA . GLY A 1 171 ? -4.985 12.488 -8.347 1.00 95.38 171 GLY A CA 1
ATOM 1336 C C . GLY A 1 171 ? -4.772 11.071 -8.882 1.00 95.38 171 GLY A C 1
ATOM 1337 O O . GLY A 1 171 ? -3.992 10.884 -9.816 1.00 95.38 171 GLY A O 1
ATOM 1338 N N . LEU A 1 172 ? -5.478 10.076 -8.336 1.00 97.06 172 LEU A N 1
ATOM 1339 C CA . LEU A 1 172 ? -5.246 8.664 -8.655 1.00 97.06 172 LEU A CA 1
ATOM 1340 C C . LEU A 1 172 ? -5.364 8.352 -10.155 1.00 97.06 172 LEU A C 1
ATOM 1342 O O . LEU A 1 172 ? -4.422 7.758 -10.679 1.00 97.06 172 LEU A O 1
ATOM 1346 N N . PRO A 1 173 ? -6.393 8.808 -10.900 1.00 96.50 173 PRO A N 1
ATOM 1347 C CA . PRO A 1 173 ? -6.474 8.534 -12.337 1.00 96.50 173 PRO A CA 1
ATOM 1348 C C . PRO A 1 173 ? -5.252 9.029 -13.123 1.00 96.50 173 PRO A C 1
ATOM 1350 O O . PRO A 1 173 ? -4.795 8.365 -14.053 1.00 96.50 173 PRO A O 1
ATOM 1353 N N . GLN A 1 174 ? -4.683 10.172 -12.725 1.00 96.31 174 GLN A N 1
ATOM 1354 C CA . GLN A 1 174 ? -3.480 10.723 -13.349 1.00 96.31 174 GLN A CA 1
ATOM 1355 C C . GLN A 1 174 ? -2.243 9.892 -12.997 1.00 96.31 174 GLN A C 1
ATOM 1357 O O . GLN A 1 174 ? -1.418 9.627 -13.871 1.00 96.31 174 GLN A O 1
ATOM 1362 N N . MET A 1 175 ? -2.129 9.442 -11.743 1.00 96.12 175 MET A N 1
ATOM 1363 C CA . MET A 1 175 ? -1.051 8.546 -11.315 1.00 96.12 175 MET A CA 1
ATOM 1364 C C . MET A 1 175 ? -1.107 7.221 -12.078 1.00 96.12 175 MET A C 1
ATOM 1366 O O . MET A 1 175 ? -0.094 6.810 -12.630 1.00 96.12 175 MET A O 1
ATOM 1370 N N . TYR A 1 176 ? -2.290 6.613 -12.223 1.00 97.00 176 TYR A N 1
ATOM 1371 C CA . TYR A 1 176 ? -2.484 5.421 -13.056 1.00 97.00 176 TYR A CA 1
ATOM 1372 C C . TYR A 1 176 ? -2.031 5.648 -14.499 1.00 97.00 176 TYR A C 1
ATOM 1374 O O . TYR A 1 176 ? -1.245 4.860 -15.021 1.00 97.00 176 TYR A O 1
ATOM 1382 N N . ALA A 1 177 ? -2.482 6.733 -15.135 1.00 95.75 177 ALA A N 1
ATOM 1383 C CA . ALA A 1 177 ? -2.111 7.039 -16.514 1.00 95.75 177 ALA A CA 1
ATOM 1384 C C . ALA A 1 177 ? -0.589 7.181 -16.688 1.00 95.75 177 ALA A C 1
ATOM 1386 O O . ALA A 1 177 ? -0.026 6.667 -17.652 1.00 95.75 177 ALA A O 1
ATOM 1387 N N . ARG A 1 178 ? 0.090 7.841 -15.739 1.00 94.75 178 ARG A N 1
ATOM 1388 C CA . ARG A 1 178 ? 1.549 8.023 -15.768 1.00 94.75 178 ARG A CA 1
ATOM 1389 C C . ARG A 1 178 ? 2.305 6.728 -15.484 1.00 94.75 178 ARG A C 1
ATOM 1391 O O . ARG A 1 178 ? 3.236 6.414 -16.215 1.00 94.75 178 ARG A O 1
ATOM 1398 N N . SER A 1 179 ? 1.89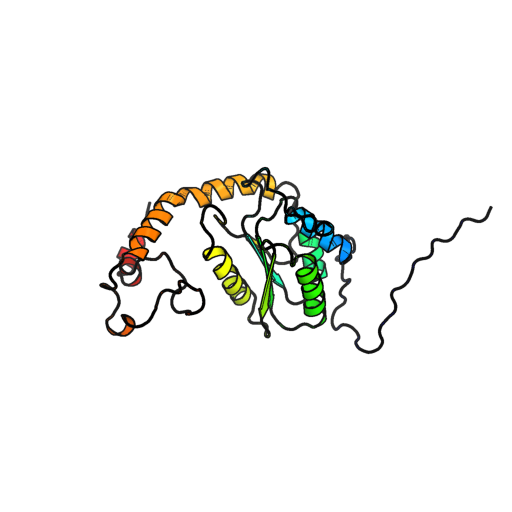5 5.966 -14.475 1.00 93.94 179 SER A N 1
ATOM 1399 C CA . SER A 1 179 ? 2.540 4.702 -14.111 1.00 93.94 179 SER A CA 1
ATOM 1400 C C . SER A 1 179 ? 2.409 3.641 -15.201 1.00 93.94 179 SER A C 1
ATOM 1402 O O . SER A 1 179 ? 3.355 2.906 -15.468 1.00 93.94 179 SER A O 1
ATOM 1404 N N . LEU A 1 180 ? 1.259 3.582 -15.874 1.00 94.50 180 LEU A N 1
ATOM 1405 C CA . LEU A 1 180 ? 1.009 2.602 -16.930 1.00 94.50 180 LEU A CA 1
ATOM 1406 C C . LEU A 1 180 ? 1.604 2.997 -18.288 1.00 94.50 180 LEU A C 1
ATOM 1408 O O . LEU A 1 180 ? 1.693 2.145 -19.172 1.00 94.50 180 LEU A O 1
ATOM 1412 N N . ALA A 1 181 ? 2.060 4.243 -18.460 1.00 92.44 181 ALA A N 1
ATOM 1413 C CA . ALA A 1 181 ? 2.708 4.684 -19.697 1.00 92.44 181 ALA A CA 1
ATOM 1414 C C . ALA A 1 181 ? 3.970 3.860 -20.022 1.00 92.44 181 ALA A C 1
ATOM 1416 O O . ALA A 1 181 ? 4.264 3.613 -21.188 1.00 92.44 181 ALA A O 1
ATOM 1417 N N . GLY A 1 182 ? 4.678 3.375 -18.995 1.00 87.31 182 GLY A N 1
ATOM 1418 C CA . GLY A 1 182 ? 5.873 2.538 -19.130 1.00 87.31 182 GLY A CA 1
ATOM 1419 C C . GLY A 1 182 ? 5.611 1.036 -19.293 1.00 87.31 182 GLY A C 1
ATOM 1420 O O . GLY A 1 182 ? 6.568 0.265 -19.265 1.00 87.31 182 GLY A O 1
ATOM 1421 N N . ARG A 1 183 ? 4.353 0.588 -19.450 1.00 92.50 183 ARG A N 1
ATOM 1422 C CA . ARG A 1 183 ? 4.001 -0.848 -19.461 1.00 92.50 183 ARG A CA 1
ATOM 1423 C C . ARG A 1 183 ? 4.788 -1.645 -20.503 1.00 92.50 183 ARG A C 1
ATOM 1425 O O . ARG A 1 183 ? 5.327 -2.695 -20.172 1.00 92.50 183 ARG A O 1
ATOM 1432 N N . ALA A 1 184 ? 4.875 -1.145 -21.737 1.00 92.62 184 ALA A N 1
ATOM 1433 C CA . ALA A 1 184 ? 5.599 -1.832 -22.809 1.00 92.62 184 ALA A CA 1
ATOM 1434 C C . ALA A 1 184 ? 7.084 -2.010 -22.459 1.00 92.62 184 ALA A C 1
ATOM 1436 O O . ALA A 1 184 ? 7.621 -3.105 -22.580 1.00 92.62 184 ALA A O 1
ATOM 1437 N N . ARG A 1 185 ? 7.713 -0.961 -21.913 1.00 90.31 185 ARG A N 1
ATOM 1438 C CA . ARG A 1 185 ? 9.109 -1.010 -21.472 1.00 90.31 185 ARG A CA 1
ATOM 1439 C C . ARG A 1 185 ? 9.322 -2.019 -20.344 1.00 90.31 185 ARG A C 1
ATOM 1441 O O . ARG A 1 185 ? 10.329 -2.716 -20.338 1.00 90.31 185 ARG A O 1
ATOM 1448 N N . ILE A 1 186 ? 8.401 -2.095 -19.385 1.00 90.19 186 ILE A N 1
ATOM 1449 C CA . ILE A 1 186 ? 8.474 -3.078 -18.296 1.00 90.19 186 ILE A CA 1
ATOM 1450 C C . ILE A 1 186 ? 8.403 -4.501 -18.857 1.00 90.19 186 ILE A C 1
ATOM 1452 O O . ILE A 1 186 ? 9.248 -5.316 -18.503 1.00 90.19 186 ILE A O 1
ATOM 1456 N N . ALA A 1 187 ? 7.481 -4.768 -19.786 1.00 91.12 187 ALA A N 1
ATOM 1457 C CA . ALA A 1 187 ? 7.364 -6.075 -20.434 1.00 91.12 187 ALA A CA 1
ATOM 1458 C C . ALA A 1 187 ? 8.620 -6.449 -21.248 1.00 91.12 187 ALA A C 1
ATOM 1460 O O . ALA A 1 187 ? 9.078 -7.589 -21.191 1.00 91.12 187 ALA A O 1
ATOM 1461 N N . GLU A 1 188 ? 9.219 -5.491 -21.965 1.00 91.75 188 GLU A N 1
ATOM 1462 C CA . GLU A 1 188 ? 10.502 -5.686 -22.659 1.00 91.75 188 GLU A CA 1
ATOM 1463 C C . GLU A 1 188 ? 11.623 -6.061 -21.683 1.00 91.75 188 GLU A C 1
ATOM 1465 O O . GLU A 1 188 ? 12.360 -7.016 -21.921 1.00 91.75 188 GLU A O 1
ATOM 1470 N N . LEU A 1 189 ? 11.738 -5.334 -20.566 1.00 90.12 189 LEU A N 1
ATOM 1471 C CA . LEU A 1 189 ? 12.751 -5.594 -19.544 1.00 90.12 189 LEU A CA 1
ATOM 1472 C C . LEU A 1 189 ? 12.536 -6.940 -18.849 1.00 90.12 189 LEU A C 1
ATOM 1474 O O . LEU A 1 189 ? 13.508 -7.631 -18.558 1.00 90.12 189 LEU A O 1
ATOM 1478 N N . GLU A 1 190 ? 11.288 -7.330 -18.594 1.00 88.06 190 GLU A N 1
ATOM 1479 C CA . GLU A 1 190 ? 10.944 -8.651 -18.064 1.00 88.06 190 GLU A CA 1
ATOM 1480 C C . GLU A 1 190 ? 11.373 -9.770 -19.017 1.00 88.06 190 GLU A C 1
ATOM 1482 O O . GLU A 1 190 ? 12.011 -10.728 -18.577 1.00 88.06 190 GLU A O 1
ATOM 1487 N N . ALA A 1 191 ? 11.084 -9.629 -20.314 1.00 89.00 191 ALA A N 1
ATOM 1488 C CA . ALA A 1 191 ? 11.479 -10.596 -21.335 1.00 89.00 191 ALA A CA 1
ATOM 1489 C C . ALA A 1 191 ? 13.009 -10.685 -21.494 1.00 89.00 191 ALA A C 1
ATOM 1491 O O . ALA A 1 191 ? 13.563 -11.787 -21.563 1.00 89.00 191 ALA A O 1
ATOM 1492 N N . GLU A 1 192 ? 13.697 -9.538 -21.500 1.00 87.31 192 GLU A N 1
ATOM 1493 C CA . GLU A 1 192 ? 15.161 -9.467 -21.535 1.00 87.31 192 GLU A CA 1
ATOM 1494 C C . GLU A 1 192 ? 15.750 -10.189 -20.315 1.00 87.31 192 GLU A C 1
ATOM 1496 O O . GLU A 1 192 ? 16.483 -11.162 -20.464 1.00 87.31 192 GLU A O 1
ATOM 1501 N N . VAL A 1 193 ? 15.358 -9.788 -19.102 1.00 83.38 193 VAL A N 1
ATOM 1502 C CA . VAL A 1 193 ? 15.860 -10.350 -17.837 1.00 83.38 193 VAL A CA 1
ATOM 1503 C C . VAL A 1 193 ? 15.585 -11.848 -17.693 1.00 83.38 193 VAL A C 1
ATOM 1505 O O . VAL A 1 193 ? 16.400 -12.547 -17.089 1.00 83.38 193 VAL A O 1
ATOM 1508 N N . ALA A 1 194 ? 14.468 -12.350 -18.229 1.00 82.19 194 ALA A N 1
ATOM 1509 C CA . ALA A 1 194 ? 14.112 -13.768 -18.174 1.00 82.19 194 ALA A CA 1
ATOM 1510 C C . ALA A 1 194 ? 15.037 -14.665 -19.014 1.00 82.19 194 ALA A C 1
ATOM 1512 O O . ALA A 1 194 ? 15.204 -15.841 -18.694 1.00 82.19 194 ALA A O 1
ATOM 1513 N N . THR A 1 195 ? 15.630 -14.119 -20.077 1.00 79.19 195 THR A N 1
ATOM 1514 C CA . THR A 1 195 ? 16.471 -14.860 -21.034 1.00 79.19 195 THR A CA 1
ATOM 1515 C C . THR A 1 195 ? 17.934 -14.426 -21.008 1.00 79.19 195 THR A C 1
ATOM 1517 O O . THR A 1 195 ? 18.755 -14.955 -21.757 1.00 79.19 195 THR A O 1
ATOM 1520 N N . GLU A 1 196 ? 18.270 -13.465 -20.148 1.00 71.94 1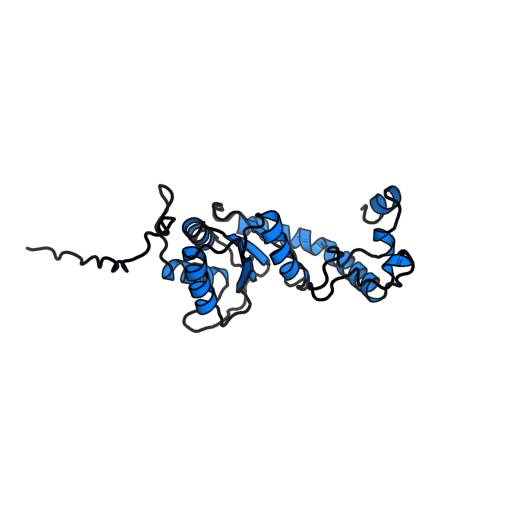96 GLU A N 1
ATOM 1521 C CA . GLU A 1 196 ? 19.552 -12.786 -20.190 1.00 71.94 196 GLU A CA 1
ATOM 1522 C C . GLU A 1 196 ? 20.721 -13.732 -19.873 1.00 71.94 196 GLU A C 1
ATOM 1524 O O . GLU A 1 196 ? 20.761 -14.338 -18.795 1.00 71.94 196 GLU A O 1
ATOM 1529 N N . PRO A 1 197 ? 21.723 -13.833 -20.763 1.00 63.91 197 PRO A N 1
ATOM 1530 C CA . PRO A 1 197 ? 22.971 -14.483 -20.412 1.00 63.91 197 PRO A CA 1
ATOM 1531 C C . PRO A 1 197 ? 23.729 -13.603 -19.406 1.00 63.91 197 PRO A C 1
ATOM 1533 O O . PRO A 1 197 ? 23.883 -12.405 -19.627 1.00 63.91 197 PRO A O 1
ATOM 1536 N N . ASN A 1 198 ? 24.293 -14.198 -18.346 1.00 65.88 198 ASN A N 1
ATOM 1537 C CA . ASN A 1 198 ? 25.179 -13.530 -17.366 1.00 65.88 198 ASN A CA 1
ATOM 1538 C C . ASN A 1 198 ? 26.554 -13.152 -17.976 1.00 65.88 198 ASN A C 1
ATOM 1540 O O . ASN A 1 198 ? 27.616 -13.380 -17.387 1.00 65.88 198 ASN A O 1
ATOM 1544 N N . ALA A 1 199 ? 26.563 -12.679 -19.223 1.00 65.81 199 ALA A N 1
ATOM 1545 C CA . ALA A 1 199 ? 27.747 -12.458 -20.035 1.00 65.81 199 ALA A CA 1
ATOM 1546 C C . ALA A 1 199 ? 28.537 -11.223 -19.586 1.00 65.81 199 ALA A C 1
ATOM 1548 O O . ALA A 1 199 ? 29.766 -11.246 -19.687 1.00 65.81 199 ALA A O 1
ATOM 1549 N N . HIS A 1 200 ? 27.868 -10.197 -19.049 1.00 70.75 200 HIS A N 1
ATOM 1550 C CA . HIS A 1 200 ? 28.502 -8.987 -18.519 1.00 70.75 200 HIS A CA 1
ATOM 1551 C C . HIS A 1 200 ? 28.780 -9.086 -17.014 1.00 70.75 200 HIS A C 1
ATOM 1553 O O . HIS A 1 200 ? 29.594 -8.324 -16.491 1.00 70.75 200 HIS A O 1
ATOM 1559 N N . THR A 1 201 ? 28.184 -10.066 -16.327 1.00 69.12 201 THR A N 1
ATOM 1560 C CA . THR A 1 201 ? 28.486 -10.372 -14.930 1.00 69.12 201 THR A CA 1
ATOM 1561 C C . THR A 1 201 ? 29.984 -10.696 -14.752 1.00 69.12 201 THR A C 1
ATOM 1563 O O . THR A 1 201 ? 30.515 -11.602 -15.420 1.00 69.12 201 THR A O 1
ATOM 1566 N N . PRO A 1 202 ? 30.699 -10.010 -13.835 1.00 69.94 202 PRO A N 1
ATOM 1567 C CA . PRO A 1 202 ? 32.077 -10.338 -13.482 1.00 69.94 202 PRO A CA 1
ATOM 1568 C C . PRO A 1 202 ? 32.206 -11.805 -13.074 1.00 69.94 202 PRO A C 1
ATOM 1570 O O . PRO A 1 202 ? 31.342 -12.321 -12.369 1.00 69.94 202 PRO A O 1
ATOM 1573 N N . ALA A 1 203 ? 33.292 -12.476 -13.473 1.00 75.69 203 ALA A N 1
ATOM 1574 C CA . ALA A 1 203 ? 33.477 -13.915 -13.240 1.00 75.69 203 ALA A CA 1
ATOM 1575 C C . ALA A 1 203 ? 33.265 -14.330 -11.769 1.00 75.69 203 ALA A C 1
ATOM 1577 O O . ALA A 1 203 ? 32.649 -15.359 -11.507 1.00 75.69 203 ALA A O 1
ATOM 1578 N N . LEU A 1 204 ? 33.685 -13.483 -10.820 1.00 72.88 204 LEU A N 1
ATOM 1579 C CA . LEU A 1 204 ? 33.515 -13.690 -9.377 1.00 72.88 204 LEU A CA 1
ATOM 1580 C C . LEU A 1 204 ? 32.042 -13.734 -8.921 1.00 72.88 204 LEU A C 1
ATOM 1582 O O . LEU A 1 204 ? 31.734 -14.338 -7.901 1.00 72.88 204 LEU A O 1
ATOM 1586 N N . LEU A 1 205 ? 31.133 -13.098 -9.662 1.00 67.69 205 LEU A N 1
ATOM 1587 C CA . LEU A 1 205 ? 29.721 -12.950 -9.302 1.00 67.69 205 LEU A CA 1
ATOM 1588 C C . LEU A 1 205 ? 28.785 -13.852 -10.121 1.00 67.69 205 LEU A C 1
ATOM 1590 O O . LEU A 1 205 ? 27.599 -13.911 -9.818 1.00 67.69 205 LEU A O 1
ATOM 1594 N N . ARG A 1 206 ? 29.291 -14.582 -11.127 1.00 68.44 206 ARG A N 1
ATOM 1595 C CA . ARG A 1 206 ? 28.470 -15.430 -12.021 1.00 68.44 206 ARG A CA 1
ATOM 1596 C C . ARG A 1 206 ? 27.746 -16.570 -11.309 1.00 68.44 206 ARG A C 1
ATOM 1598 O O . ARG A 1 206 ? 26.710 -17.017 -11.787 1.00 68.44 206 ARG A O 1
ATOM 1605 N N . TYR A 1 207 ? 28.294 -17.023 -10.185 1.00 63.62 207 TYR A N 1
ATOM 1606 C CA . TYR A 1 207 ? 27.732 -18.098 -9.361 1.00 63.62 207 TYR A CA 1
ATOM 1607 C C . TYR A 1 207 ? 26.938 -17.576 -8.159 1.00 63.62 207 TYR A C 1
ATOM 1609 O O . TYR A 1 207 ? 26.441 -18.364 -7.358 1.00 63.62 207 TYR A O 1
ATOM 1617 N N . VAL A 1 208 ? 26.824 -16.253 -8.016 1.00 61.06 208 VAL A N 1
ATOM 1618 C CA . VAL A 1 208 ? 26.052 -15.624 -6.950 1.00 61.06 208 VAL A CA 1
ATOM 1619 C C . VAL A 1 208 ? 24.685 -15.249 -7.524 1.00 61.06 208 VAL A C 1
ATOM 1621 O O . VAL A 1 208 ? 24.633 -14.529 -8.522 1.00 61.06 208 VAL A O 1
ATOM 1624 N N . PRO A 1 209 ? 23.563 -15.685 -6.926 1.00 56.50 209 PRO A N 1
ATOM 1625 C CA . PRO A 1 209 ? 22.247 -15.211 -7.327 1.00 56.50 209 PRO A CA 1
ATOM 1626 C C . PRO A 1 209 ? 22.125 -13.726 -6.964 1.00 56.50 209 PRO A C 1
ATOM 1628 O O . PRO A 1 209 ? 21.736 -13.349 -5.862 1.00 56.50 209 PRO A O 1
ATOM 1631 N N . LEU A 1 210 ? 22.506 -12.855 -7.901 1.00 58.81 210 LEU A N 1
ATOM 1632 C CA . LEU A 1 210 ? 22.409 -11.407 -7.731 1.00 58.81 210 LEU A CA 1
ATOM 1633 C C . LEU A 1 210 ? 20.948 -10.945 -7.758 1.00 58.81 210 LEU A C 1
ATOM 1635 O O . LEU A 1 210 ? 20.618 -9.915 -7.183 1.00 58.81 210 LEU A O 1
ATOM 1639 N N . ARG A 1 211 ? 20.064 -11.685 -8.436 1.00 63.41 211 ARG A N 1
ATOM 1640 C CA . ARG A 1 211 ? 18.629 -11.396 -8.527 1.00 63.41 211 ARG A CA 1
ATOM 1641 C C . ARG A 1 211 ? 17.864 -12.217 -7.493 1.00 63.41 211 ARG A C 1
ATOM 1643 O O . ARG A 1 211 ? 17.919 -13.440 -7.514 1.00 63.41 211 ARG A O 1
ATOM 1650 N N . SER A 1 212 ? 17.104 -11.533 -6.642 1.00 53.88 212 SER A N 1
ATOM 1651 C CA . SER A 1 212 ? 16.070 -12.172 -5.829 1.00 53.88 212 SER A CA 1
ATOM 1652 C C . SER A 1 212 ? 14.804 -12.314 -6.665 1.00 53.88 212 SER A C 1
ATOM 1654 O O . SER A 1 212 ? 14.178 -11.308 -7.002 1.00 53.88 212 SER A O 1
ATOM 1656 N N . THR A 1 213 ? 14.424 -13.536 -7.021 1.00 51.59 213 THR A N 1
ATOM 1657 C CA . THR A 1 213 ? 13.087 -13.814 -7.576 1.00 51.59 213 THR A CA 1
ATOM 1658 C C . THR A 1 213 ? 12.068 -14.084 -6.472 1.00 51.59 213 THR A C 1
ATOM 1660 O O . THR A 1 213 ? 10.886 -13.818 -6.664 1.00 51.59 213 THR A O 1
ATOM 1663 N N . ASP A 1 214 ? 12.535 -14.550 -5.310 1.00 54.00 214 ASP A N 1
ATOM 1664 C CA . ASP A 1 214 ? 11.734 -14.926 -4.142 1.00 54.00 214 ASP A CA 1
ATOM 1665 C C . ASP A 1 214 ? 11.760 -13.886 -3.007 1.00 54.00 214 ASP A C 1
ATOM 1667 O O . ASP A 1 214 ? 11.114 -14.069 -1.976 1.00 54.00 214 ASP A O 1
ATOM 1671 N N . GLY A 1 215 ? 12.531 -12.806 -3.169 1.00 52.88 215 GLY A N 1
ATOM 1672 C CA . GLY A 1 215 ? 12.699 -11.757 -2.162 1.00 52.88 215 GLY A CA 1
ATOM 1673 C C . GLY A 1 215 ? 13.516 -12.175 -0.931 1.00 52.88 215 GLY A C 1
ATOM 1674 O O . GLY A 1 215 ? 13.677 -11.358 -0.023 1.00 52.88 215 GLY A O 1
ATOM 1675 N N . ARG A 1 216 ? 14.042 -13.410 -0.883 1.00 53.44 216 ARG A N 1
ATOM 1676 C CA . ARG A 1 216 ? 14.779 -13.968 0.269 1.00 53.44 216 ARG A CA 1
ATOM 1677 C C . ARG A 1 216 ? 16.288 -13.754 0.166 1.00 53.44 216 ARG A C 1
ATOM 1679 O O . ARG A 1 216 ? 16.960 -13.631 1.185 1.00 53.44 216 ARG A O 1
ATOM 1686 N N . HIS A 1 217 ? 16.817 -13.661 -1.052 1.00 53.25 217 HIS A N 1
ATOM 1687 C CA . HIS A 1 217 ? 18.252 -13.517 -1.321 1.00 53.25 217 HIS A CA 1
ATOM 1688 C C . HIS A 1 217 ? 18.575 -12.072 -1.739 1.00 53.25 217 HIS A C 1
ATOM 1690 O O . HIS A 1 217 ? 18.169 -11.625 -2.807 1.00 53.25 217 HIS A O 1
ATOM 1696 N N . VAL A 1 218 ? 19.230 -11.294 -0.873 1.00 51.62 218 VAL A N 1
ATOM 1697 C CA . VAL A 1 218 ? 19.149 -9.815 -0.867 1.00 51.62 218 VAL A CA 1
ATOM 1698 C C . VAL A 1 218 ? 20.389 -9.126 -1.460 1.00 51.62 218 VAL A C 1
ATOM 1700 O O . VAL A 1 218 ? 21.009 -8.303 -0.794 1.00 51.62 218 VAL A O 1
ATOM 1703 N N . LEU A 1 219 ? 20.779 -9.430 -2.704 1.00 53.59 219 LEU A N 1
ATOM 1704 C CA . LEU A 1 219 ? 21.945 -8.757 -3.313 1.00 53.59 219 LEU A CA 1
ATOM 1705 C C . LEU A 1 219 ? 21.595 -7.645 -4.310 1.00 53.59 219 LEU A C 1
ATOM 1707 O O . LEU A 1 219 ? 22.273 -6.620 -4.307 1.00 53.59 219 LEU A O 1
ATOM 1711 N N . VAL A 1 220 ? 20.528 -7.765 -5.111 1.00 56.47 220 VAL A N 1
ATOM 1712 C CA . VAL A 1 220 ? 20.089 -6.678 -6.010 1.00 56.47 220 VAL A CA 1
ATOM 1713 C C . VAL A 1 220 ? 18.574 -6.494 -5.966 1.00 56.47 220 VAL A C 1
ATOM 1715 O O . VAL A 1 220 ? 17.810 -7.402 -6.285 1.00 56.47 220 V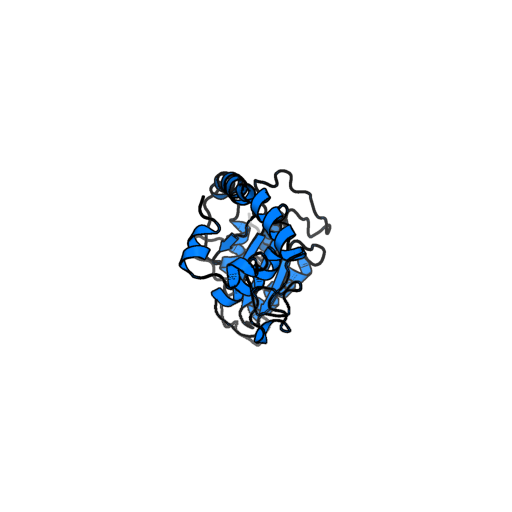AL A O 1
ATOM 1718 N N . THR A 1 221 ? 18.146 -5.284 -5.601 1.00 56.00 221 THR A N 1
ATOM 1719 C CA . THR A 1 221 ? 16.736 -4.867 -5.495 1.00 56.00 221 THR A CA 1
ATOM 1720 C C . THR A 1 221 ? 16.129 -4.425 -6.830 1.00 56.00 221 THR A C 1
ATOM 1722 O O . THR A 1 221 ? 14.912 -4.422 -6.983 1.00 56.00 221 THR A O 1
ATOM 1725 N N . SER A 1 222 ? 16.950 -4.100 -7.832 1.00 72.56 222 SER A N 1
ATOM 1726 C CA . SER A 1 222 ? 16.495 -3.727 -9.178 1.00 72.56 222 SER A CA 1
ATOM 1727 C C . SER A 1 222 ? 16.252 -4.967 -10.049 1.00 72.56 222 SER A C 1
ATOM 1729 O O . SER A 1 222 ? 17.049 -5.280 -10.938 1.00 72.56 222 SER A O 1
ATOM 1731 N N . ARG A 1 223 ? 15.161 -5.697 -9.772 1.00 73.81 223 ARG A N 1
ATOM 1732 C CA . ARG A 1 223 ? 14.806 -6.971 -10.435 1.00 73.81 223 ARG A CA 1
ATOM 1733 C C . ARG A 1 223 ? 14.841 -6.880 -11.963 1.00 73.81 223 ARG A C 1
ATOM 1735 O O . ARG A 1 223 ? 15.436 -7.747 -12.592 1.00 73.81 223 ARG A O 1
ATOM 1742 N N . LEU A 1 224 ? 14.281 -5.810 -12.523 1.00 82.38 224 LEU A N 1
ATOM 1743 C CA . LEU A 1 224 ? 14.158 -5.608 -13.970 1.00 82.38 224 LEU A CA 1
ATOM 1744 C C . LEU A 1 224 ? 15.333 -4.859 -14.608 1.00 82.38 224 LEU A C 1
ATOM 1746 O O . LEU A 1 224 ? 15.260 -4.514 -15.778 1.00 82.38 224 LEU A O 1
ATOM 1750 N N . LEU A 1 225 ? 16.413 -4.582 -13.867 1.00 84.31 225 LEU A N 1
ATOM 1751 C CA . LEU A 1 225 ? 17.604 -3.971 -14.457 1.00 84.31 225 LEU A CA 1
ATOM 1752 C C . LEU A 1 225 ? 18.441 -5.056 -15.163 1.00 84.31 225 LEU A C 1
ATOM 1754 O O . LEU A 1 225 ? 18.950 -5.941 -14.453 1.00 84.31 225 LEU A O 1
ATOM 1758 N N . PRO A 1 226 ? 18.624 -4.999 -16.495 1.00 84.62 226 PRO A N 1
ATOM 1759 C CA . PRO A 1 226 ? 19.433 -5.961 -17.243 1.00 84.62 226 PRO A CA 1
ATOM 1760 C C . PRO A 1 226 ? 20.904 -5.952 -16.802 1.00 84.62 226 PRO A C 1
ATOM 1762 O O . PRO A 1 226 ? 21.440 -4.906 -16.430 1.00 84.62 226 PRO A O 1
ATOM 1765 N N . ASP A 1 227 ? 21.558 -7.110 -16.847 1.00 81.00 227 ASP A N 1
ATOM 1766 C CA . ASP A 1 227 ? 22.991 -7.358 -16.636 1.00 81.00 227 ASP A CA 1
ATOM 1767 C C . ASP A 1 227 ? 23.842 -6.407 -17.474 1.00 81.00 227 ASP A C 1
ATOM 1769 O O . ASP A 1 227 ? 24.726 -5.738 -16.927 1.00 81.00 227 ASP A O 1
ATOM 1773 N N . ARG A 1 228 ? 23.504 -6.240 -18.765 1.00 83.62 228 ARG A N 1
ATOM 1774 C CA . ARG A 1 228 ? 24.218 -5.285 -19.627 1.00 83.62 228 ARG A CA 1
ATOM 1775 C C . ARG A 1 228 ? 24.194 -3.871 -19.048 1.00 83.62 228 ARG A C 1
ATOM 1777 O O . ARG A 1 228 ? 25.217 -3.209 -19.064 1.00 83.62 228 ARG A O 1
ATOM 1784 N N . ILE A 1 229 ? 23.078 -3.422 -18.464 1.00 86.44 229 ILE A N 1
ATOM 1785 C CA . ILE A 1 229 ? 22.971 -2.078 -17.876 1.00 86.44 229 ILE A CA 1
ATOM 1786 C C . ILE A 1 229 ? 23.648 -2.029 -16.503 1.00 86.44 229 ILE A C 1
ATOM 1788 O O . ILE A 1 229 ? 24.231 -1.009 -16.155 1.00 86.44 229 ILE A O 1
ATOM 1792 N N . ARG A 1 230 ? 23.617 -3.103 -15.705 1.00 80.94 230 ARG A N 1
ATOM 1793 C CA . ARG A 1 230 ? 24.245 -3.138 -14.368 1.00 80.94 230 ARG A CA 1
ATOM 1794 C C . ARG A 1 230 ? 25.747 -2.875 -14.421 1.00 80.94 230 ARG A C 1
ATOM 1796 O O . ARG A 1 230 ? 26.258 -2.135 -13.580 1.00 80.94 230 ARG A O 1
ATOM 1803 N N . TYR A 1 231 ? 26.424 -3.468 -15.400 1.00 79.06 231 TYR A N 1
ATOM 1804 C CA . TYR A 1 231 ? 27.885 -3.451 -15.511 1.00 79.06 231 TYR A CA 1
ATOM 1805 C C . TYR A 1 231 ? 28.424 -2.466 -16.555 1.00 79.06 231 TYR A C 1
ATOM 1807 O O . TYR A 1 231 ? 29.636 -2.318 -16.700 1.00 79.06 231 TYR A O 1
ATOM 1815 N N . GLN A 1 232 ? 27.542 -1.755 -17.252 1.00 82.06 232 GLN A N 1
ATOM 1816 C CA . GLN A 1 232 ? 27.912 -0.769 -18.260 1.00 82.06 232 GLN A CA 1
ATOM 1817 C C . GLN A 1 232 ? 28.534 0.506 -17.642 1.00 82.06 232 GLN A C 1
ATOM 1819 O O . GLN A 1 232 ? 28.151 0.922 -16.536 1.00 82.06 232 GLN A O 1
ATOM 1824 N N . PRO A 1 233 ? 29.477 1.179 -18.340 1.00 88.12 233 PRO A N 1
ATOM 1825 C CA . PRO A 1 233 ? 30.038 2.449 -17.889 1.00 88.12 233 PRO A CA 1
ATOM 1826 C C . PRO A 1 233 ? 28.962 3.502 -17.599 1.00 88.12 233 PRO A C 1
ATOM 1828 O O . PRO A 1 233 ? 27.909 3.547 -18.236 1.00 88.12 233 PRO A O 1
ATOM 1831 N N . LYS A 1 234 ? 29.228 4.387 -16.629 1.00 88.12 234 LYS A N 1
ATOM 1832 C CA . LYS A 1 234 ? 28.275 5.414 -16.164 1.00 88.12 234 LYS A CA 1
ATOM 1833 C C . LYS A 1 234 ? 27.663 6.223 -17.314 1.00 88.12 234 LYS A C 1
ATOM 1835 O O . LYS A 1 234 ? 26.453 6.430 -17.313 1.00 88.12 234 LYS A O 1
ATOM 1840 N N . ASP A 1 235 ? 28.474 6.670 -18.268 1.00 89.81 235 ASP A N 1
ATOM 1841 C CA . ASP A 1 235 ? 28.012 7.556 -19.345 1.00 89.81 235 ASP A CA 1
ATOM 1842 C C . ASP A 1 235 ? 27.114 6.857 -20.361 1.00 89.81 235 ASP A C 1
ATOM 1844 O O . ASP A 1 235 ? 26.231 7.486 -20.942 1.00 89.81 235 ASP A O 1
ATOM 1848 N N . GLU A 1 236 ? 27.284 5.551 -20.535 1.00 88.19 236 GLU A N 1
ATOM 1849 C CA . GLU A 1 236 ? 26.395 4.751 -21.366 1.00 88.19 236 GLU A CA 1
ATOM 1850 C C . GLU A 1 236 ? 25.102 4.395 -20.618 1.00 88.19 236 GLU A C 1
ATOM 1852 O O . GLU A 1 236 ? 24.017 4.530 -21.182 1.00 88.19 236 GLU A O 1
ATOM 1857 N N . ARG A 1 237 ? 25.176 4.073 -19.315 1.00 86.06 237 ARG A N 1
ATOM 1858 C CA . ARG A 1 237 ? 23.979 3.838 -18.481 1.00 86.06 237 ARG A CA 1
ATOM 1859 C C . ARG A 1 237 ? 23.024 5.029 -18.477 1.00 86.06 237 ARG A C 1
ATOM 1861 O O . ARG A 1 237 ? 21.813 4.839 -18.489 1.00 86.06 237 ARG A O 1
ATOM 1868 N N . ARG A 1 238 ? 23.554 6.259 -18.501 1.00 85.50 238 ARG A N 1
ATOM 1869 C CA . ARG A 1 238 ? 22.748 7.494 -18.577 1.00 85.50 238 ARG A CA 1
ATOM 1870 C C . ARG A 1 238 ? 21.894 7.586 -19.843 1.00 85.50 238 ARG A C 1
ATOM 1872 O O . ARG A 1 238 ? 20.916 8.320 -19.835 1.00 85.50 238 ARG A O 1
ATOM 1879 N N . LYS A 1 239 ? 22.261 6.869 -20.907 1.00 88.69 239 LYS A N 1
ATOM 1880 C CA . LYS A 1 239 ? 21.556 6.861 -22.195 1.00 88.69 239 LYS A CA 1
ATOM 1881 C C . LYS A 1 239 ? 20.581 5.689 -22.329 1.00 88.69 239 LYS A C 1
ATOM 1883 O O . LYS A 1 239 ? 19.763 5.698 -23.236 1.00 88.69 239 LYS A O 1
ATOM 1888 N N . ALA A 1 240 ? 20.651 4.691 -21.443 1.00 82.06 240 ALA A N 1
ATOM 1889 C CA . ALA A 1 240 ? 19.921 3.429 -21.589 1.00 82.06 240 ALA A CA 1
ATOM 1890 C C . ALA A 1 240 ? 18.387 3.570 -21.522 1.00 82.06 240 ALA A C 1
ATOM 1892 O O . ALA A 1 240 ? 17.677 2.726 -22.063 1.00 82.06 240 ALA A O 1
ATOM 1893 N N . PHE A 1 241 ? 17.897 4.634 -20.879 1.00 81.88 241 PHE A N 1
ATOM 1894 C CA . PHE A 1 241 ? 16.475 4.976 -20.751 1.00 81.88 241 PHE A CA 1
ATOM 1895 C C . PHE A 1 241 ? 16.226 6.470 -20.998 1.00 81.88 241 PHE A C 1
ATOM 1897 O O . PHE A 1 241 ? 15.316 7.049 -20.413 1.00 81.88 241 PHE A O 1
ATOM 1904 N N . ALA A 1 242 ? 17.102 7.120 -21.768 1.00 77.06 242 ALA A N 1
ATOM 1905 C CA . ALA A 1 242 ? 16.853 8.490 -22.190 1.00 77.06 242 ALA A CA 1
ATOM 1906 C C . ALA A 1 242 ? 15.774 8.458 -23.282 1.00 77.06 242 ALA A C 1
ATOM 1908 O O . ALA A 1 242 ? 15.978 7.798 -24.302 1.00 77.06 242 ALA A O 1
ATOM 1909 N N . ASP A 1 243 ? 14.648 9.120 -23.018 1.00 60.31 243 ASP A N 1
ATOM 1910 C CA . ASP A 1 243 ? 13.617 9.425 -24.016 1.00 60.31 243 ASP A CA 1
ATOM 1911 C C . ASP A 1 243 ? 14.067 10.580 -24.926 1.00 60.31 243 ASP A C 1
ATOM 1913 O O . ASP A 1 243 ? 14.689 11.541 -24.404 1.00 60.31 243 ASP A O 1
#

Sequence (243 aa):
MQSPTESTEKPVSVKGTTPLFDENLTRSFERYISLESFLDCLGARLNVDRRTRTEHPFSNVNGTIPYFVLPVTIEQGDMKALMCNLSVPIRHITYVQNGDVGSMTAFLDRVQDAFAFTSRLKLLRMPQNYGYAVALNVAMRDALSMPLDEVPFFMMANNDVRIPGGMLGTGLPQMYARSLAGRARIAELEAEVATEPNAHTPALLRYVPLRSTDGRHVLVTSRLLPDRIRYQPKDERRKAFAD

Secondary structure (DSSP, 8-state):
--PPPP---PPP--TT---SS-TT-PPTTPPP--HHHHHHHHHHHHTEETTTTEEPPPS-GGGSEEEEEEEESS-HHHHHHHHHH--S-EEEEEEEEES--HHHHHHHHHHHHHHTT-TTEEEEEESS---HHHHHHHHHHHHTTS-TTT-S--EE--TT--PPTTHHHHHHHHHHHHHHTTHHHHHHHHHHHHH--TTSS-GGGTTS--B-SSS-S-SBS-TT--HHHHHS-HHHHTTTT--

Radius of gyration: 22.47 Å; chains: 1; bounding box: 74×37×61 Å

Foldseek 3Di:
DDDDDDDDDDDDDDPDDDQPDDLQDDDVPDDGADLVNLLVLLCVQCCHDLVVLGHDDDPDPLQEQLEEEEEDAPCNRLLSQQSNQDPTHYNAYEYEHQACRPVVVVSVVVSCVSNVSDRRYYYHYDHHHPDDVVSVVVVVLVLVLDDCVRRLDHDYDYSNDHDDPCPSSVVSNVVNVVSCVCVVVQVVLVVCLVPPDLPLPDPVCNPPCCADNPSPRPNDPCNSQGSCLVNDDPVVVVVPPDD